Protein AF-A0A9D5C5T6-F1 (afdb_monomer)

Organism: NCBI:txid325984

Secondary structure (DSSP, 8-state):
-----SS---------------------------PPP-----------------S----THHHHHHHHHHHHHTTSPPPTT-S--SS---HHHHS----SPPPTT-TTGGGGTT-SBTTB--------HHHHHHHHHHHHHHSEEE-TTSS-EEE-HHHHHHTTT--STT--HHHHHHHHHHHHHHHHHHHTT--GGGG-TTSHHHHHHHSS-TTS-----------HHHHHHHHHHHHHHHHHHHTTSS-----EE-TTSSEEEEE-TTSEEEEEETTTTEEEEEEE--SS-EEEEEE-SS-TT-EEEEETTS-EEEE-

Structure (mmCIF, N/CA/C/O backbone):
data_AF-A0A9D5C5T6-F1
#
_entry.id   AF-A0A9D5C5T6-F1
#
loop_
_atom_site.group_PDB
_atom_site.id
_atom_site.type_symbol
_atom_site.label_atom_id
_atom_site.label_alt_id
_atom_site.label_comp_id
_atom_site.label_asym_id
_atom_site.label_entity_id
_atom_site.label_seq_id
_atom_site.pdbx_PDB_ins_code
_atom_site.Cartn_x
_atom_site.Cartn_y
_atom_site.Cartn_z
_atom_site.occupancy
_atom_site.B_iso_or_equiv
_atom_site.auth_seq_id
_atom_site.auth_comp_id
_atom_site.auth_asym_id
_atom_site.auth_atom_id
_atom_site.pdbx_PDB_model_num
ATOM 1 N N . MET A 1 1 ? -39.106 -23.259 -24.600 1.00 37.59 1 MET A N 1
ATOM 2 C CA . MET A 1 1 ? -40.281 -23.196 -25.492 1.00 37.59 1 MET A CA 1
ATOM 3 C C . MET A 1 1 ? -41.071 -21.960 -25.081 1.00 37.59 1 MET A C 1
ATOM 5 O O . MET A 1 1 ? -41.887 -22.033 -24.180 1.00 37.59 1 MET A O 1
ATOM 9 N N . ASP A 1 2 ? -40.509 -20.786 -25.352 1.00 40.03 2 ASP A N 1
ATOM 10 C CA . ASP A 1 2 ? -40.767 -19.949 -26.543 1.00 40.03 2 ASP A CA 1
ATOM 11 C C . ASP A 1 2 ? -42.114 -19.223 -26.478 1.00 40.03 2 ASP A C 1
ATOM 13 O O . ASP A 1 2 ? -43.130 -19.725 -26.943 1.00 40.03 2 ASP A O 1
ATOM 17 N N . LEU A 1 3 ? -42.092 -18.006 -25.926 1.00 43.78 3 LEU A N 1
ATOM 18 C CA . LEU A 1 3 ? -43.174 -17.020 -26.026 1.00 43.78 3 LEU A CA 1
ATOM 19 C C . LEU A 1 3 ? -42.583 -15.611 -26.215 1.00 43.78 3 LEU A C 1
ATOM 21 O O . LEU A 1 3 ? -42.818 -14.707 -25.422 1.00 43.78 3 LEU A O 1
ATOM 25 N N . LEU A 1 4 ? -41.778 -15.433 -27.268 1.00 48.25 4 LEU A N 1
ATOM 26 C CA . LEU A 1 4 ? -41.208 -14.132 -27.653 1.00 48.25 4 LEU A CA 1
ATOM 27 C C . LEU A 1 4 ? -41.397 -13.861 -29.155 1.00 48.25 4 LEU A C 1
ATOM 29 O O . LEU A 1 4 ? -40.468 -13.492 -29.864 1.00 48.25 4 LEU A O 1
ATOM 33 N N . ARG A 1 5 ? -42.614 -14.101 -29.666 1.00 45.19 5 ARG A N 1
ATOM 34 C CA . ARG A 1 5 ? -42.921 -13.997 -31.107 1.00 45.19 5 ARG A CA 1
ATOM 35 C C . ARG A 1 5 ? -44.188 -13.223 -31.486 1.00 45.19 5 ARG A C 1
ATOM 37 O O . ARG A 1 5 ? -44.592 -13.293 -32.636 1.00 45.19 5 ARG A O 1
ATOM 44 N N . SER A 1 6 ? -44.810 -12.470 -30.581 1.00 40.97 6 SER A N 1
ATOM 45 C CA . SER A 1 6 ? -46.118 -11.849 -30.868 1.00 40.97 6 SER A CA 1
ATOM 46 C C . SER A 1 6 ? -46.178 -10.322 -30.747 1.00 40.97 6 SER A C 1
ATOM 48 O O . SER A 1 6 ? -47.244 -9.805 -30.434 1.00 40.97 6 SER A O 1
ATOM 50 N N . TYR A 1 7 ? -45.084 -9.585 -30.976 1.00 43.38 7 TYR A N 1
ATOM 51 C CA . TYR A 1 7 ? -45.101 -8.117 -30.816 1.00 43.38 7 TYR A CA 1
ATOM 52 C C . TYR A 1 7 ? -44.417 -7.287 -31.905 1.00 43.38 7 TYR A C 1
ATOM 54 O O . TYR A 1 7 ? -43.925 -6.199 -31.627 1.00 43.38 7 TYR A O 1
ATOM 62 N N . ALA A 1 8 ? -44.443 -7.723 -33.160 1.00 38.84 8 ALA A N 1
ATOM 63 C CA . ALA A 1 8 ? -44.094 -6.809 -34.245 1.00 38.84 8 ALA A CA 1
ATOM 64 C C . ALA A 1 8 ? -44.830 -7.175 -35.530 1.00 38.84 8 ALA A C 1
ATOM 66 O O . ALA A 1 8 ? -44.237 -7.752 -36.430 1.00 38.84 8 ALA A O 1
ATOM 67 N N . ASP A 1 9 ? -46.126 -6.860 -35.585 1.00 36.69 9 ASP A N 1
ATOM 68 C CA . ASP A 1 9 ? -46.730 -6.471 -36.860 1.00 36.69 9 ASP A CA 1
ATOM 69 C C . ASP A 1 9 ? -47.990 -5.623 -36.635 1.00 36.69 9 ASP A C 1
ATOM 71 O O . ASP A 1 9 ? -49.005 -6.105 -36.117 1.00 36.69 9 ASP A O 1
ATOM 75 N N . LYS A 1 10 ? -47.905 -4.332 -36.974 1.00 36.62 10 LYS A N 1
ATOM 76 C CA . LYS A 1 10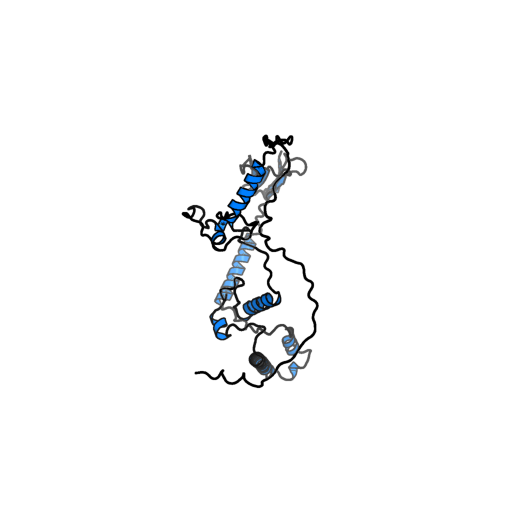 ? -49.073 -3.506 -37.290 1.00 36.62 10 LYS A CA 1
ATOM 77 C C . LYS A 1 10 ? -48.682 -2.284 -38.131 1.00 36.62 10 LYS A C 1
ATOM 79 O O . LYS A 1 10 ? -47.918 -1.445 -37.659 1.00 36.62 10 LYS A O 1
ATOM 84 N N . SER A 1 11 ? -49.322 -2.245 -39.307 1.00 33.03 11 SER A N 1
ATOM 85 C CA . SER A 1 11 ? -49.558 -1.172 -40.296 1.00 33.03 11 SER A CA 1
ATOM 86 C C . SER A 1 11 ? -48.341 -0.644 -41.068 1.00 33.03 11 SER A C 1
ATOM 88 O O . SER A 1 11 ? -47.496 0.009 -40.467 1.00 33.03 11 SER A O 1
ATOM 90 N N . GLU A 1 12 ? -48.123 -1.017 -42.339 1.00 35.31 12 GLU A N 1
ATOM 91 C CA . GLU A 1 12 ? -48.903 -0.756 -43.586 1.00 35.31 12 GLU A CA 1
ATOM 92 C C . GLU A 1 12 ? -48.658 0.643 -44.185 1.00 35.31 12 GLU A C 1
ATOM 94 O O . GLU A 1 12 ? -48.984 1.631 -43.536 1.00 35.31 12 GLU A O 1
ATOM 99 N N . GLU A 1 13 ? -48.146 0.632 -45.435 1.00 33.97 13 GLU A N 1
ATOM 100 C CA . GLU A 1 13 ? -48.485 1.509 -46.589 1.00 33.97 13 GLU A CA 1
ATOM 101 C C . GLU A 1 13 ? -48.145 3.019 -46.485 1.00 33.97 13 GLU A C 1
ATOM 103 O O . GLU A 1 13 ? -48.280 3.629 -45.437 1.00 33.97 13 GLU A O 1
ATOM 108 N N . ASP A 1 14 ? -47.726 3.778 -47.501 1.00 31.36 14 ASP A N 1
ATOM 109 C CA . ASP A 1 14 ? -47.422 3.638 -48.933 1.00 31.36 14 ASP A CA 1
ATOM 110 C C . ASP A 1 14 ? -46.791 4.996 -49.378 1.00 31.36 14 ASP A C 1
ATOM 112 O O . ASP A 1 14 ? -46.791 5.971 -48.622 1.00 31.36 14 ASP A O 1
ATOM 116 N N . ASP A 1 15 ? -46.237 5.015 -50.586 1.00 32.44 15 ASP A N 1
ATOM 117 C CA . ASP A 1 15 ? -45.383 5.971 -51.314 1.00 32.44 15 ASP A CA 1
ATOM 118 C C . ASP A 1 15 ? -45.623 7.512 -51.268 1.00 32.44 15 ASP A C 1
ATOM 120 O O . ASP A 1 15 ? -46.735 8.009 -51.100 1.00 32.44 15 ASP A O 1
ATOM 124 N N . GLY A 1 16 ? -44.562 8.281 -51.611 1.00 30.20 16 GLY A N 1
ATOM 125 C CA . GLY A 1 16 ? -44.704 9.473 -52.479 1.00 30.20 16 GLY A CA 1
ATOM 126 C C . GLY A 1 16 ? -43.949 10.781 -52.145 1.00 30.20 16 GLY A C 1
ATOM 127 O O . GLY A 1 16 ? -44.516 11.684 -51.543 1.00 30.20 16 GLY A O 1
ATOM 128 N N . ASP A 1 17 ? -42.725 10.907 -52.676 1.00 29.03 17 ASP A N 1
ATOM 129 C CA . ASP A 1 17 ? -42.038 12.106 -53.222 1.00 29.03 17 ASP A CA 1
ATOM 130 C C . ASP A 1 17 ? -41.690 13.391 -52.406 1.00 29.03 17 ASP A C 1
ATOM 132 O O . ASP A 1 17 ? -42.494 14.292 -52.190 1.00 29.03 17 ASP A O 1
ATOM 136 N N . ALA A 1 18 ? -40.365 13.533 -52.210 1.00 29.86 18 ALA A N 1
ATOM 137 C CA . ALA A 1 18 ? -39.473 14.608 -52.703 1.00 29.86 18 ALA A CA 1
ATOM 138 C C . ALA A 1 18 ? -39.303 15.988 -52.000 1.00 29.86 18 ALA A C 1
ATOM 140 O O . ALA A 1 18 ? -40.241 16.675 -51.614 1.00 29.86 18 ALA A O 1
ATOM 141 N N . ALA A 1 19 ? -38.025 16.425 -52.039 1.00 32.38 19 ALA A N 1
ATOM 142 C CA . ALA A 1 19 ? -37.383 17.704 -51.663 1.00 32.38 19 ALA A CA 1
ATOM 143 C C . ALA A 1 19 ? -37.049 17.910 -50.165 1.00 32.38 19 ALA A C 1
ATOM 145 O O . ALA A 1 19 ? -37.915 17.868 -49.308 1.00 32.38 19 ALA A O 1
ATOM 146 N N . GLY A 1 20 ? -35.819 18.209 -49.733 1.00 28.52 20 GLY A N 1
ATOM 147 C CA . GLY A 1 20 ? -34.528 18.408 -50.391 1.00 28.52 20 GLY A CA 1
ATOM 148 C C . GLY A 1 20 ? -33.464 18.660 -49.305 1.00 28.52 20 GLY A C 1
ATOM 149 O O . GLY A 1 20 ? -33.721 19.371 -48.336 1.00 28.52 20 GLY A O 1
ATOM 150 N N . SER A 1 21 ? -32.285 18.052 -49.439 1.00 30.48 21 SER A N 1
ATOM 151 C CA . SER A 1 21 ? -31.089 18.310 -48.618 1.00 30.48 21 SER A CA 1
ATOM 152 C C . SER A 1 21 ? -29.923 18.646 -49.557 1.00 30.48 21 SER A C 1
ATOM 154 O O . SER A 1 21 ? -29.852 18.042 -50.627 1.00 30.48 21 SER A O 1
ATOM 156 N N . PRO A 1 22 ? -29.035 19.603 -49.226 1.00 38.53 22 PRO A N 1
ATOM 157 C CA . PRO A 1 22 ? -28.000 20.045 -50.150 1.00 38.53 22 PRO A CA 1
ATOM 158 C C . PRO A 1 22 ? -26.739 19.179 -50.025 1.00 38.53 22 PRO A C 1
ATOM 160 O O . PRO A 1 22 ? -26.043 19.216 -49.012 1.00 38.53 22 PRO A O 1
ATOM 163 N N . GLU A 1 23 ? -26.437 18.432 -51.086 1.00 31.50 23 GLU A N 1
ATOM 164 C CA . GLU A 1 23 ? -25.134 17.812 -51.331 1.00 31.50 23 GLU A CA 1
ATOM 165 C C . GLU A 1 23 ? -24.188 18.830 -51.989 1.00 31.50 23 GLU A C 1
ATOM 167 O O . GLU A 1 23 ? -24.544 19.486 -52.969 1.00 31.50 23 GLU A O 1
ATOM 172 N N . GLN A 1 24 ? -22.967 18.958 -51.462 1.00 32.31 24 GLN A N 1
ATOM 173 C CA . GLN A 1 24 ? -21.845 19.586 -52.160 1.00 32.31 24 GLN A CA 1
ATOM 174 C C . GLN A 1 24 ? -20.895 18.495 -52.652 1.00 32.31 24 GLN A C 1
ATOM 176 O O . GLN A 1 24 ? -20.202 17.832 -51.883 1.00 32.31 24 GLN A O 1
ATOM 181 N N . SER A 1 25 ? -20.909 18.345 -53.969 1.00 29.69 25 SER A N 1
ATOM 182 C CA . SER A 1 25 ? -20.032 17.555 -54.819 1.00 29.69 25 SER A CA 1
ATOM 183 C C . SER A 1 25 ? -18.598 18.097 -54.844 1.00 29.69 25 SER A C 1
ATOM 185 O O . SER A 1 25 ? -18.397 19.283 -55.108 1.00 29.69 25 SER A O 1
ATOM 187 N N . LEU A 1 26 ? -17.607 17.216 -54.694 1.00 33.19 26 LEU A N 1
ATOM 188 C CA . LEU A 1 26 ? -16.255 17.407 -55.224 1.00 33.19 26 LEU A CA 1
ATOM 189 C C . LEU A 1 26 ? -15.840 16.127 -55.958 1.00 33.19 26 LEU A C 1
ATOM 191 O O . LEU A 1 26 ? -15.928 15.020 -55.428 1.00 33.19 26 LEU A O 1
ATOM 195 N N . GLU A 1 27 ? -15.485 16.323 -57.220 1.00 31.78 27 GLU A N 1
ATOM 196 C CA . GLU A 1 27 ? -15.391 15.334 -58.288 1.00 31.78 27 GLU A CA 1
ATOM 197 C C . GLU A 1 27 ? -14.154 14.424 -58.196 1.00 31.78 27 GLU A C 1
ATOM 199 O O . GLU A 1 27 ? -13.049 14.842 -57.848 1.00 31.78 27 GLU A O 1
ATOM 204 N N . LYS A 1 28 ? -14.357 13.167 -58.606 1.00 36.34 28 LYS A N 1
ATOM 205 C CA . LYS A 1 28 ? -13.340 12.271 -59.180 1.00 36.34 28 LYS A CA 1
ATOM 206 C C . LYS A 1 28 ? -12.962 12.757 -60.586 1.00 36.34 28 LYS A C 1
ATOM 208 O O . LYS A 1 28 ? -13.854 13.189 -61.309 1.00 36.34 28 LYS A O 1
ATOM 213 N N . PRO A 1 29 ? -11.748 12.455 -61.069 1.00 32.22 29 PRO A N 1
ATOM 214 C CA . PRO A 1 29 ? -11.550 12.155 -62.477 1.00 32.22 29 PRO A CA 1
ATOM 215 C C . PRO A 1 29 ? -11.313 10.653 -62.683 1.00 32.22 29 PRO A C 1
ATOM 217 O O . PRO A 1 29 ? -10.471 10.031 -62.031 1.00 32.22 29 PRO A O 1
ATOM 220 N N . GLU A 1 30 ? -12.101 10.087 -63.593 1.00 31.47 30 GLU A N 1
ATOM 221 C CA . GLU A 1 30 ? -11.912 8.770 -64.194 1.00 31.47 30 GLU A CA 1
ATOM 222 C C . GLU A 1 30 ? -10.870 8.800 -65.318 1.00 31.47 30 GLU A C 1
ATOM 224 O O . GLU A 1 30 ? -10.491 9.847 -65.844 1.00 31.47 30 GLU A O 1
ATOM 229 N N . ALA A 1 31 ? -10.418 7.594 -65.651 1.00 32.34 31 ALA A N 1
ATOM 230 C CA . ALA A 1 31 ? -9.526 7.252 -66.739 1.00 32.34 31 ALA A CA 1
ATOM 231 C C . ALA A 1 31 ? -10.037 7.737 -68.108 1.00 32.34 31 ALA A C 1
ATOM 233 O O . ALA A 1 31 ? -11.208 7.570 -68.439 1.00 32.34 31 ALA A O 1
ATOM 234 N N . GLY A 1 32 ? -9.124 8.280 -68.915 1.00 29.95 32 GLY A N 1
ATOM 235 C CA . GLY A 1 32 ? -9.327 8.553 -70.335 1.00 29.95 32 GLY A CA 1
ATOM 236 C C . GLY A 1 32 ? -8.362 7.721 -71.174 1.00 29.95 32 GLY A C 1
ATOM 237 O O . GLY A 1 32 ? -7.146 7.840 -71.019 1.00 29.95 32 GLY A O 1
ATOM 238 N N . GLU A 1 33 ? -8.929 6.877 -72.034 1.00 33.84 33 GLU A N 1
ATOM 239 C CA . GLU A 1 33 ? -8.268 6.210 -73.155 1.00 33.84 33 GLU A CA 1
ATOM 240 C C . GLU A 1 33 ? -7.909 7.207 -74.278 1.00 33.84 33 GLU A C 1
ATOM 242 O O . GLU A 1 33 ? -8.644 8.153 -74.551 1.00 33.84 33 GLU A O 1
ATOM 247 N N . GLU A 1 34 ? -6.757 6.933 -74.895 1.00 34.56 34 GLU A N 1
ATOM 248 C CA . GLU A 1 34 ? -6.249 7.245 -76.245 1.00 34.56 34 GLU A CA 1
ATOM 249 C C . GLU A 1 34 ? -6.609 8.560 -76.975 1.00 34.56 34 GLU A C 1
ATOM 251 O O . GLU A 1 34 ? -7.749 8.776 -77.394 1.00 34.56 34 GLU A O 1
ATOM 256 N N . PRO A 1 35 ? -5.586 9.344 -77.380 1.00 34.78 35 PRO A N 1
ATOM 257 C CA . PRO A 1 35 ? -5.636 10.151 -78.586 1.00 34.78 35 PRO A CA 1
ATOM 258 C C . PRO A 1 35 ? -4.920 9.448 -79.752 1.00 34.78 35 PRO A C 1
ATOM 260 O O . PRO A 1 35 ? -3.781 9.000 -79.646 1.00 34.78 35 PRO A O 1
ATOM 263 N N . LYS A 1 36 ? -5.632 9.404 -80.878 1.00 33.41 36 LYS A N 1
ATOM 264 C CA . LYS A 1 36 ? -5.191 8.936 -82.192 1.00 33.41 36 LYS A CA 1
ATOM 265 C C . LYS A 1 36 ? -4.014 9.749 -82.731 1.00 33.41 36 LYS A C 1
ATOM 267 O O . LYS A 1 36 ? -4.010 10.978 -82.631 1.00 33.41 36 LYS A O 1
ATOM 272 N N . ASP A 1 37 ? -3.111 9.032 -83.386 1.00 35.56 37 ASP A N 1
ATOM 273 C CA . ASP A 1 37 ? -2.046 9.540 -84.243 1.00 35.56 37 ASP A CA 1
ATOM 274 C C . ASP A 1 37 ? -2.591 10.487 -85.325 1.00 35.56 37 ASP A C 1
ATOM 276 O O . ASP A 1 37 ? -3.547 10.167 -86.034 1.00 35.56 37 ASP A O 1
ATOM 280 N N . ASN A 1 38 ? -1.954 11.649 -85.470 1.00 33.12 38 ASN A N 1
ATOM 281 C CA . ASN A 1 38 ? -1.907 12.394 -86.723 1.00 33.12 38 ASN A CA 1
ATOM 282 C C . ASN A 1 38 ? -0.444 12.782 -86.946 1.00 33.12 38 ASN A C 1
ATOM 284 O O . ASN A 1 38 ? 0.127 13.538 -86.159 1.00 33.12 38 ASN A O 1
ATOM 288 N N . ASP A 1 39 ? 0.139 12.207 -87.990 1.00 40.28 39 ASP A N 1
ATOM 289 C CA . ASP A 1 39 ? 1.505 12.442 -88.439 1.00 40.28 39 ASP A CA 1
ATOM 290 C C . ASP A 1 39 ? 1.696 13.827 -89.095 1.00 40.28 39 ASP A C 1
ATOM 292 O O . ASP A 1 39 ? 0.744 14.455 -89.563 1.00 40.28 39 ASP A O 1
ATOM 296 N N . ASP A 1 40 ? 2.982 14.198 -89.168 1.00 41.69 40 ASP A N 1
ATOM 297 C CA . ASP A 1 40 ? 3.652 15.224 -89.988 1.00 41.69 40 ASP A CA 1
ATOM 298 C C . ASP A 1 40 ? 3.846 16.641 -89.396 1.00 41.69 40 ASP A C 1
ATOM 300 O O . ASP A 1 40 ? 2.977 17.503 -89.480 1.00 41.69 40 ASP A O 1
ATOM 304 N N . ASP A 1 41 ? 5.052 16.923 -88.868 1.00 39.12 41 ASP A N 1
ATOM 305 C CA . ASP A 1 41 ? 6.060 17.762 -89.564 1.00 39.12 41 ASP A CA 1
ATOM 306 C C . ASP A 1 41 ? 7.338 18.019 -88.708 1.00 39.12 41 ASP A C 1
ATOM 308 O O . ASP A 1 41 ? 7.322 18.657 -87.656 1.00 39.12 41 ASP A O 1
ATOM 312 N N . SER A 1 42 ? 8.465 17.493 -89.203 1.00 50.69 42 SER A N 1
ATOM 313 C CA . SER A 1 42 ? 9.875 17.901 -89.035 1.00 50.69 42 SER A CA 1
ATOM 314 C C . SER A 1 42 ? 10.413 18.413 -87.682 1.00 50.69 42 SER A C 1
ATOM 316 O O . SER A 1 42 ? 10.501 19.615 -87.432 1.00 50.69 42 SER A O 1
ATOM 318 N N . SER A 1 43 ? 11.030 17.523 -86.891 1.00 48.28 43 SER A N 1
ATOM 319 C CA . SER A 1 43 ? 12.183 17.863 -86.028 1.00 48.28 43 SER A CA 1
ATOM 320 C C . SER A 1 43 ? 13.087 16.638 -85.793 1.00 48.28 43 SER A C 1
ATOM 322 O O . SER A 1 43 ? 12.572 15.535 -85.613 1.00 48.28 43 SER A O 1
ATOM 324 N N . PRO A 1 44 ? 14.429 16.774 -85.824 1.00 63.12 44 PRO A N 1
ATOM 325 C CA . PRO A 1 44 ? 15.343 15.632 -85.741 1.00 63.12 44 PRO A CA 1
ATOM 326 C C . PRO A 1 44 ? 15.358 14.988 -84.338 1.00 63.12 44 PRO A C 1
ATOM 328 O O . PRO A 1 44 ? 15.123 15.675 -83.342 1.00 63.12 44 PRO A O 1
ATOM 331 N N . PRO A 1 45 ? 15.668 13.680 -84.227 1.00 53.59 45 PRO A N 1
ATOM 332 C CA . PRO A 1 45 ? 15.573 12.940 -82.970 1.00 53.59 45 PRO A CA 1
ATOM 333 C C . PRO A 1 45 ? 16.586 13.447 -81.933 1.00 53.59 45 PRO A C 1
ATOM 335 O O . PRO A 1 45 ? 17.801 13.375 -82.131 1.00 53.59 45 PRO A O 1
ATOM 338 N N . HIS A 1 46 ? 16.087 13.929 -80.793 1.00 51.50 46 HIS A N 1
ATOM 339 C CA . HIS A 1 46 ? 16.913 14.288 -79.643 1.00 51.50 46 HIS A CA 1
ATOM 340 C C . HIS A 1 46 ? 17.476 13.018 -78.986 1.00 51.50 46 HIS A C 1
ATOM 342 O O . HIS A 1 46 ? 16.759 12.257 -78.340 1.00 51.50 46 HIS A O 1
ATOM 348 N N . ILE A 1 47 ? 18.785 12.802 -79.118 1.00 60.19 47 ILE A N 1
ATOM 349 C CA . ILE A 1 47 ? 19.523 11.805 -78.336 1.00 60.19 47 ILE A CA 1
ATOM 350 C C . ILE A 1 47 ? 19.516 12.282 -76.876 1.00 60.19 47 ILE A C 1
ATOM 352 O O . ILE A 1 47 ? 20.188 13.257 -76.531 1.00 60.19 47 ILE A O 1
ATOM 356 N N . SER A 1 48 ? 18.739 11.627 -76.011 1.00 60.50 48 SER A N 1
ATOM 357 C CA . SER A 1 48 ? 18.688 11.931 -74.579 1.00 60.50 48 SER A CA 1
ATOM 358 C C . SER A 1 48 ? 20.006 11.531 -73.908 1.00 60.50 48 SER A C 1
ATOM 360 O O . SER A 1 48 ? 20.195 10.385 -73.497 1.00 60.50 48 SER A O 1
ATOM 362 N N . LEU A 1 49 ? 20.946 12.471 -73.813 1.00 64.69 49 LEU A N 1
ATOM 363 C CA . LEU A 1 49 ? 22.127 12.311 -72.968 1.00 64.69 49 LEU A CA 1
ATOM 364 C C . LEU A 1 49 ? 21.690 12.221 -71.495 1.00 64.69 49 LEU A C 1
ATOM 366 O O . LEU A 1 49 ? 20.751 12.917 -71.102 1.00 64.69 49 LEU A O 1
ATOM 370 N N . PRO A 1 50 ? 22.361 11.404 -70.662 1.00 63.16 50 PRO A N 1
ATOM 371 C CA . PRO A 1 50 ? 22.032 11.300 -69.246 1.00 63.16 50 PRO A CA 1
ATOM 372 C C . PRO A 1 50 ? 22.108 12.686 -68.599 1.00 63.16 50 PRO A C 1
ATOM 374 O O . PRO A 1 50 ? 23.152 13.344 -68.648 1.00 63.16 50 PRO A O 1
ATOM 377 N N . PHE A 1 51 ? 20.993 13.131 -68.017 1.00 64.69 51 PHE A N 1
ATOM 378 C CA . PHE A 1 51 ? 20.887 14.417 -67.336 1.00 64.69 51 PHE A CA 1
ATOM 379 C C . PHE A 1 51 ? 21.894 14.455 -66.181 1.00 64.69 51 PHE A C 1
ATOM 381 O O . PHE A 1 51 ? 21.741 13.780 -65.162 1.00 64.69 51 PHE A O 1
ATOM 388 N N . LYS A 1 52 ? 22.974 15.218 -66.358 1.00 64.31 52 LYS A N 1
ATOM 389 C CA . LYS A 1 52 ? 23.959 15.465 -65.305 1.00 64.31 52 LYS A CA 1
ATOM 390 C C . LYS A 1 52 ? 23.389 16.543 -64.393 1.00 64.31 52 LYS A C 1
ATOM 392 O O . LYS A 1 52 ? 23.513 17.728 -64.684 1.00 64.31 52 LYS A O 1
ATOM 397 N N . SER A 1 53 ? 22.745 16.118 -63.310 1.00 76.50 53 SER A N 1
ATOM 398 C CA . SER A 1 53 ? 22.364 17.023 -62.227 1.00 76.50 53 SER A CA 1
ATOM 399 C C . SER A 1 53 ? 23.622 17.656 -61.625 1.00 76.50 53 SER A C 1
ATOM 401 O O . SER A 1 53 ? 24.580 16.955 -61.300 1.00 76.50 53 SER A O 1
ATOM 403 N N . SER A 1 54 ? 23.622 18.983 -61.504 1.00 73.75 54 SER A N 1
ATOM 404 C CA . SER A 1 54 ? 24.656 19.777 -60.828 1.00 73.75 54 SER A CA 1
ATOM 405 C C . SER A 1 54 ? 24.500 19.782 -59.304 1.00 73.75 54 SER A C 1
ATOM 407 O O . SER A 1 54 ? 25.351 20.334 -58.607 1.00 73.75 54 SER A O 1
ATOM 409 N N . ALA A 1 55 ? 23.430 19.176 -58.777 1.00 76.81 55 ALA A N 1
ATOM 410 C CA . ALA A 1 55 ? 23.244 19.028 -57.344 1.00 76.81 55 ALA A CA 1
ATOM 411 C C . ALA A 1 55 ? 24.274 18.032 -56.775 1.00 76.81 55 ALA A C 1
ATOM 413 O O . ALA A 1 55 ? 24.525 16.990 -57.394 1.00 76.81 55 ALA A O 1
ATOM 414 N N . PRO A 1 56 ? 24.874 18.318 -55.604 1.00 77.69 56 PRO A N 1
ATOM 415 C CA . PRO A 1 56 ? 25.723 17.347 -54.926 1.00 77.69 56 PRO A CA 1
ATOM 416 C C . PRO A 1 56 ? 24.923 16.064 -54.672 1.00 77.69 56 PRO A C 1
ATOM 418 O O . PRO A 1 56 ? 23.739 16.123 -54.345 1.00 77.69 56 PRO A O 1
ATOM 421 N N . ARG A 1 57 ? 25.563 14.899 -54.833 1.00 74.00 57 ARG A N 1
ATOM 422 C CA . ARG A 1 57 ? 24.968 13.623 -54.416 1.00 74.00 57 ARG A CA 1
ATOM 423 C C . ARG A 1 57 ? 24.779 13.688 -52.903 1.00 74.00 57 ARG A C 1
ATOM 425 O O . ARG A 1 57 ? 25.762 13.711 -52.171 1.00 74.00 57 ARG A O 1
ATOM 432 N N . ILE A 1 58 ? 23.532 13.809 -52.465 1.00 75.50 58 ILE A N 1
ATOM 433 C CA . ILE A 1 58 ? 23.178 13.771 -51.050 1.00 75.50 58 ILE A CA 1
ATOM 434 C C . ILE A 1 58 ? 23.167 12.295 -50.655 1.00 75.50 58 ILE A C 1
ATOM 436 O O . ILE A 1 58 ? 22.536 11.472 -51.317 1.00 75.50 58 ILE A O 1
ATOM 440 N N . ASP A 1 59 ? 23.932 11.944 -49.625 1.00 77.62 59 ASP A N 1
ATOM 441 C CA . ASP A 1 59 ? 23.967 10.582 -49.108 1.00 77.62 59 ASP A CA 1
ATOM 442 C C . ASP A 1 59 ? 22.686 10.301 -48.307 1.00 77.62 59 ASP A C 1
ATOM 444 O O . ASP A 1 59 ? 22.606 10.547 -47.104 1.00 77.62 59 ASP A O 1
ATOM 448 N N . ASP A 1 60 ? 21.683 9.720 -48.967 1.00 76.94 60 ASP A N 1
ATOM 449 C CA . ASP A 1 60 ? 20.400 9.328 -48.353 1.00 76.94 60 ASP A CA 1
ATOM 450 C C . ASP A 1 60 ? 20.511 8.060 -47.478 1.00 76.94 60 ASP A C 1
ATOM 452 O O . ASP A 1 60 ? 19.519 7.521 -46.973 1.00 76.94 60 ASP A O 1
ATOM 456 N N . THR A 1 61 ? 21.729 7.550 -47.279 1.00 76.94 61 THR A N 1
ATOM 457 C CA . THR A 1 61 ? 22.009 6.336 -46.498 1.00 76.94 61 THR A CA 1
ATOM 458 C C . THR A 1 61 ? 21.535 6.476 -45.051 1.00 76.94 61 THR A C 1
ATOM 460 O O . THR A 1 61 ? 20.949 5.550 -44.500 1.00 76.94 61 THR A O 1
ATOM 463 N N . ALA A 1 62 ? 21.687 7.654 -44.443 1.00 74.62 62 ALA A N 1
ATOM 464 C CA . ALA A 1 62 ? 21.206 7.908 -43.086 1.00 74.62 62 ALA A CA 1
ATOM 465 C C . ALA A 1 62 ? 19.668 7.911 -42.995 1.00 74.62 62 ALA A C 1
ATOM 467 O O . ALA A 1 62 ? 19.099 7.357 -42.052 1.00 74.62 62 ALA A O 1
ATOM 468 N N . LEU A 1 63 ? 18.984 8.487 -43.990 1.00 75.81 63 LEU A N 1
ATOM 469 C CA . LEU A 1 63 ? 17.521 8.546 -44.035 1.00 75.81 63 LEU A CA 1
ATOM 470 C C . LEU A 1 63 ? 16.917 7.153 -44.263 1.00 75.81 63 LEU A C 1
ATOM 472 O O . LEU A 1 63 ? 15.973 6.758 -43.580 1.00 75.81 63 LEU A O 1
ATOM 476 N N . THR A 1 64 ? 17.505 6.382 -45.178 1.00 72.50 64 THR A N 1
ATOM 477 C CA . THR A 1 64 ? 17.085 5.005 -45.481 1.00 72.50 64 THR A CA 1
ATOM 478 C C . THR A 1 64 ? 17.354 4.043 -44.323 1.00 72.50 64 THR A C 1
ATOM 480 O O . THR A 1 64 ? 16.495 3.216 -44.019 1.00 72.50 64 THR A O 1
ATOM 483 N N . LEU A 1 65 ? 18.478 4.177 -43.610 1.00 73.38 65 LEU A N 1
ATOM 484 C CA . LEU A 1 65 ? 18.756 3.398 -42.396 1.00 73.38 65 LEU A CA 1
ATOM 485 C C . LEU A 1 65 ? 17.800 3.746 -41.247 1.00 73.38 65 LEU A C 1
ATOM 487 O O . LEU A 1 65 ? 17.365 2.846 -40.529 1.00 73.38 65 LEU A O 1
ATOM 491 N N . SER A 1 66 ? 17.431 5.021 -41.100 1.00 69.94 66 SER A N 1
ATOM 492 C CA . SER A 1 66 ? 16.436 5.460 -40.113 1.00 69.94 66 SER A CA 1
ATOM 493 C C . SER A 1 66 ? 15.044 4.889 -40.420 1.00 69.94 66 SER A C 1
ATOM 495 O O . SER A 1 66 ? 14.408 4.285 -39.553 1.00 69.94 66 SER A O 1
ATOM 497 N N . ALA A 1 67 ? 14.606 4.966 -41.681 1.00 69.25 67 ALA A N 1
ATOM 498 C CA . ALA A 1 67 ? 13.336 4.390 -42.127 1.00 69.25 67 ALA A CA 1
ATOM 499 C C . ALA A 1 67 ? 13.305 2.852 -41.994 1.00 69.25 67 ALA A C 1
ATOM 501 O O . ALA A 1 67 ? 12.311 2.281 -41.544 1.00 69.25 67 ALA A O 1
ATOM 502 N N . ALA A 1 68 ? 14.408 2.170 -42.315 1.00 63.91 68 ALA A N 1
ATOM 503 C CA . ALA A 1 68 ? 14.536 0.724 -42.131 1.00 63.91 68 ALA A CA 1
ATOM 504 C C . ALA A 1 68 ? 14.567 0.314 -40.645 1.00 63.91 68 ALA A C 1
ATOM 506 O O . ALA A 1 68 ? 14.046 -0.743 -40.282 1.00 63.91 68 ALA A O 1
ATOM 507 N N . GLY A 1 69 ? 15.142 1.149 -39.773 1.00 62.81 69 GLY A N 1
ATOM 508 C CA . GLY A 1 69 ? 15.087 0.980 -38.319 1.00 62.81 69 GLY A CA 1
ATOM 509 C C . GLY A 1 69 ? 13.658 1.068 -37.778 1.00 62.81 69 GLY A C 1
ATOM 510 O O . GLY A 1 69 ? 13.254 0.221 -36.981 1.00 62.81 69 GLY A O 1
ATOM 511 N N . ALA A 1 70 ? 12.865 2.019 -38.280 1.00 62.91 70 ALA A N 1
ATOM 512 C CA . ALA A 1 70 ? 11.450 2.150 -37.929 1.00 62.91 70 ALA A CA 1
ATOM 513 C C . ALA A 1 70 ? 10.620 0.931 -38.378 1.00 62.91 70 ALA A C 1
ATOM 515 O O . ALA A 1 70 ? 9.818 0.412 -37.605 1.00 62.91 70 ALA A O 1
ATOM 516 N N . ALA A 1 71 ? 10.861 0.404 -39.584 1.00 61.94 71 ALA A N 1
ATOM 517 C CA . ALA A 1 71 ? 10.182 -0.801 -40.071 1.00 61.94 71 ALA A CA 1
ATOM 518 C C . ALA A 1 71 ? 10.548 -2.071 -39.271 1.00 61.94 71 ALA A C 1
ATOM 520 O O . ALA A 1 71 ? 9.702 -2.941 -39.056 1.00 61.94 71 ALA A O 1
ATOM 521 N N . ARG A 1 72 ? 11.793 -2.174 -38.779 1.00 62.69 72 ARG A N 1
ATOM 522 C CA . ARG A 1 72 ? 12.212 -3.255 -37.865 1.00 62.69 72 ARG A CA 1
ATOM 523 C C . ARG A 1 72 ? 11.558 -3.152 -36.488 1.00 62.69 72 ARG A C 1
ATOM 525 O O . ARG A 1 72 ? 11.218 -4.185 -35.919 1.00 62.69 72 ARG A O 1
ATOM 532 N N . ALA A 1 73 ? 11.345 -1.941 -35.972 1.00 61.03 73 ALA A N 1
ATOM 533 C CA . ALA A 1 73 ? 10.662 -1.739 -34.692 1.00 61.03 73 ALA A CA 1
ATOM 534 C C . ALA A 1 73 ? 9.205 -2.240 -34.720 1.00 61.03 73 ALA A C 1
ATOM 536 O O . ALA A 1 73 ? 8.726 -2.772 -33.726 1.00 61.03 73 ALA A O 1
ATOM 537 N N . LEU A 1 74 ? 8.532 -2.158 -35.874 1.00 65.44 74 LEU A N 1
ATOM 538 C CA . LEU A 1 74 ? 7.141 -2.600 -36.040 1.00 65.44 74 LEU A CA 1
ATOM 539 C C . LEU A 1 74 ? 6.948 -4.128 -36.040 1.00 65.44 74 LEU A C 1
ATOM 541 O O . LEU A 1 74 ? 5.821 -4.584 -35.886 1.00 65.44 74 LEU A O 1
ATOM 545 N N . SER A 1 75 ? 8.006 -4.922 -36.237 1.00 68.44 75 SER A N 1
ATOM 546 C CA . SER A 1 75 ? 7.897 -6.384 -36.421 1.00 68.44 75 SER A CA 1
ATOM 547 C C . SER A 1 75 ? 8.801 -7.222 -35.510 1.00 68.44 75 SER A C 1
ATOM 549 O O . SER A 1 75 ? 8.645 -8.441 -35.455 1.00 68.44 75 SER A O 1
ATOM 551 N N . GLY A 1 76 ? 9.746 -6.603 -34.797 1.00 74.19 76 GLY A N 1
ATOM 552 C CA . GLY A 1 76 ? 10.660 -7.300 -33.889 1.00 74.19 76 GLY A CA 1
ATOM 553 C C . GLY A 1 76 ? 10.091 -7.519 -32.479 1.00 74.19 76 GLY A C 1
ATOM 554 O O . GLY A 1 76 ? 9.204 -6.782 -32.055 1.00 74.19 76 GLY A O 1
ATOM 555 N N . PRO A 1 77 ? 10.603 -8.500 -31.714 1.00 80.00 77 PRO A N 1
ATOM 556 C CA . PRO A 1 77 ? 10.238 -8.675 -30.309 1.00 80.00 77 PRO A CA 1
ATOM 557 C C . PRO A 1 77 ? 10.593 -7.428 -29.491 1.00 80.00 77 PRO A C 1
ATOM 559 O O . PRO A 1 77 ? 11.628 -6.797 -29.718 1.00 80.00 77 PRO A O 1
ATOM 562 N N . LEU A 1 78 ? 9.724 -7.079 -28.543 1.00 86.00 78 LEU A N 1
ATOM 563 C CA . LEU A 1 78 ? 9.965 -5.972 -27.625 1.00 86.00 78 LEU A CA 1
ATOM 564 C C . LEU A 1 78 ? 10.996 -6.364 -26.566 1.00 86.00 78 LEU A C 1
ATOM 566 O O . LEU A 1 78 ? 11.103 -7.521 -26.160 1.00 86.00 78 LEU A O 1
ATOM 570 N N . ASP A 1 79 ? 11.749 -5.373 -26.106 1.00 84.88 79 ASP A N 1
ATOM 571 C CA . ASP A 1 79 ? 12.659 -5.534 -24.980 1.00 84.88 79 ASP A CA 1
ATOM 572 C C . ASP A 1 79 ? 11.853 -5.528 -23.665 1.00 84.88 79 ASP A C 1
ATOM 574 O O . ASP A 1 79 ? 11.196 -4.526 -23.370 1.00 84.88 79 ASP A O 1
ATOM 578 N N . PRO A 1 80 ? 11.903 -6.599 -22.847 1.00 83.81 80 PRO A N 1
ATOM 579 C CA . PRO A 1 80 ? 11.115 -6.704 -21.616 1.00 83.81 80 PRO A CA 1
ATOM 580 C C . PRO A 1 80 ? 11.538 -5.705 -20.530 1.00 83.81 80 PRO A C 1
ATOM 582 O O . PRO A 1 80 ? 10.832 -5.538 -19.536 1.00 83.81 80 PRO A O 1
ATOM 585 N N . THR A 1 81 ? 12.697 -5.057 -20.673 1.00 83.19 81 THR A N 1
ATOM 586 C CA . THR A 1 81 ? 13.176 -4.055 -19.708 1.00 83.19 81 THR A CA 1
ATOM 587 C C . THR A 1 81 ? 12.631 -2.653 -19.982 1.00 83.19 81 THR A C 1
ATOM 589 O O . THR A 1 81 ? 12.640 -1.796 -19.092 1.00 83.19 81 THR A O 1
ATOM 592 N N . GLN A 1 82 ? 12.134 -2.408 -21.197 1.00 85.94 82 GLN A N 1
ATOM 593 C CA . GLN A 1 82 ? 11.638 -1.102 -21.616 1.00 85.94 82 GLN A CA 1
ATOM 594 C C . GLN A 1 82 ? 10.194 -0.894 -21.150 1.00 85.94 82 GLN A C 1
ATOM 596 O O . GLN A 1 82 ? 9.327 -1.737 -21.351 1.00 85.94 82 GLN A O 1
ATOM 601 N N . ARG A 1 83 ? 9.926 0.261 -20.526 1.00 84.75 83 ARG A N 1
ATOM 602 C CA . ARG A 1 83 ? 8.605 0.612 -19.962 1.00 84.75 83 ARG A CA 1
ATOM 603 C C . ARG A 1 83 ? 7.739 1.481 -20.877 1.00 84.75 83 ARG A C 1
ATOM 605 O O . ARG A 1 83 ? 6.581 1.720 -20.562 1.00 84.75 83 ARG A O 1
ATOM 612 N N . ALA A 1 84 ? 8.299 1.990 -21.970 1.00 88.44 84 ALA A N 1
ATOM 613 C CA . ALA A 1 84 ? 7.599 2.851 -22.913 1.00 88.44 84 ALA A CA 1
ATOM 614 C C . ALA A 1 84 ? 7.881 2.37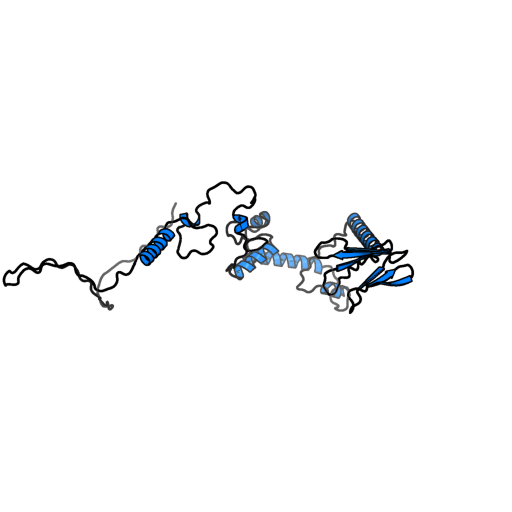6 -24.337 1.00 88.44 84 ALA A C 1
ATOM 616 O O . ALA A 1 84 ? 9.038 2.183 -24.709 1.00 88.44 84 ALA A O 1
ATOM 617 N N . VAL A 1 85 ? 6.820 2.209 -25.122 1.00 87.94 85 VAL A N 1
ATOM 618 C CA . VAL A 1 85 ? 6.882 1.831 -26.53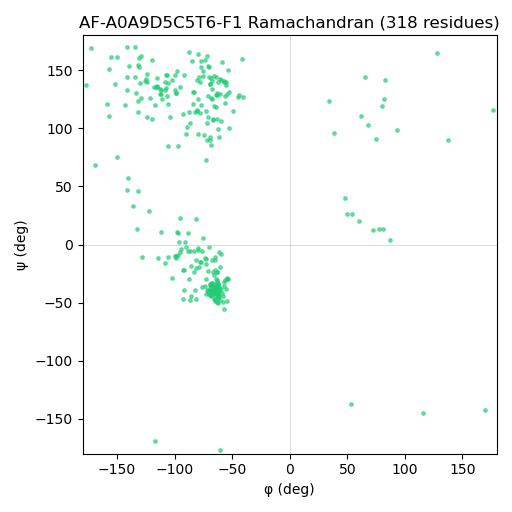6 1.00 87.94 85 VAL A CA 1
ATOM 619 C C . VAL A 1 85 ? 6.330 2.999 -27.351 1.00 87.94 85 VAL A C 1
ATOM 621 O O . VAL A 1 85 ? 5.327 3.601 -26.978 1.00 87.94 85 VAL A O 1
ATOM 624 N N . SER A 1 86 ? 7.008 3.364 -28.439 1.00 89.00 86 SER A N 1
ATOM 625 C CA . SER A 1 86 ? 6.661 4.523 -29.281 1.00 89.00 86 SER A CA 1
ATOM 626 C C . SER A 1 86 ? 5.572 4.245 -30.321 1.00 89.00 86 SER A C 1
ATOM 628 O O . SER A 1 86 ? 5.143 5.153 -31.030 1.00 89.00 86 SER A O 1
ATOM 630 N N . PHE A 1 87 ? 5.143 2.993 -30.437 1.00 87.44 87 PHE A N 1
ATOM 631 C CA . PHE A 1 87 ? 4.110 2.528 -31.353 1.00 87.44 87 PHE A CA 1
ATOM 632 C C . PHE A 1 87 ? 3.152 1.598 -30.605 1.00 87.44 87 PHE A C 1
ATOM 634 O O . PHE A 1 87 ? 3.437 1.192 -29.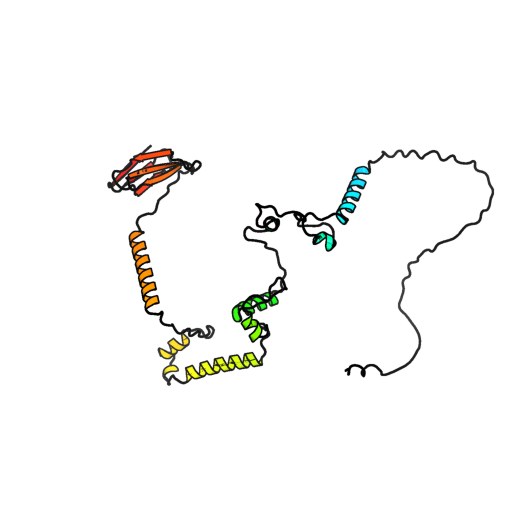482 1.00 87.44 87 PHE A O 1
ATOM 641 N N . ASN A 1 88 ? 2.031 1.248 -31.232 1.00 90.94 88 ASN A N 1
ATOM 642 C CA . ASN A 1 88 ? 1.055 0.323 -30.661 1.00 90.94 88 ASN A CA 1
ATOM 643 C C . ASN A 1 88 ? 1.449 -1.122 -31.018 1.00 90.94 88 ASN A C 1
ATOM 645 O O . ASN A 1 88 ? 1.278 -1.505 -32.179 1.00 90.94 88 ASN A O 1
ATOM 649 N N . PRO A 1 89 ? 1.995 -1.921 -30.081 1.00 90.19 89 PRO A N 1
ATOM 650 C CA . PRO A 1 89 ? 2.385 -3.295 -30.368 1.00 90.19 89 PRO A CA 1
ATOM 651 C C . PRO A 1 89 ? 1.172 -4.217 -30.499 1.00 90.19 89 PRO A C 1
ATOM 653 O O . PRO A 1 89 ? 0.086 -3.936 -29.987 1.00 90.19 89 PRO A O 1
ATOM 656 N N . THR A 1 90 ? 1.371 -5.353 -31.166 1.00 90.62 90 THR A N 1
ATOM 657 C CA . THR A 1 90 ? 0.358 -6.419 -31.211 1.00 90.62 90 THR A CA 1
ATOM 658 C C . THR A 1 90 ? 0.337 -7.207 -29.898 1.00 90.62 90 THR A C 1
ATOM 660 O O . THR A 1 90 ? 1.322 -7.222 -29.158 1.00 90.62 90 THR A O 1
ATOM 663 N N . TYR A 1 91 ? -0.783 -7.879 -29.602 1.00 91.38 91 TYR A N 1
ATOM 664 C CA . TYR A 1 91 ? -0.923 -8.694 -28.388 1.00 91.38 91 TYR A CA 1
ATOM 665 C C . TYR A 1 91 ? 0.201 -9.734 -28.267 1.00 91.38 91 TYR A C 1
ATOM 667 O O . TYR A 1 91 ? 0.878 -9.779 -27.243 1.00 91.38 91 TYR A O 1
ATOM 675 N N . ASP A 1 92 ? 0.459 -10.483 -29.342 1.00 90.94 92 ASP A N 1
ATOM 676 C CA . ASP A 1 92 ? 1.489 -11.526 -29.382 1.00 90.94 92 ASP A CA 1
ATOM 677 C C . ASP A 1 92 ? 2.897 -10.966 -29.150 1.00 90.94 92 ASP A C 1
ATOM 679 O O . ASP A 1 92 ? 3.732 -11.616 -28.530 1.00 90.94 92 ASP A O 1
ATOM 683 N N . GLN A 1 93 ? 3.163 -9.744 -29.618 1.00 89.19 93 GLN A N 1
ATOM 684 C CA . GLN A 1 93 ? 4.457 -9.083 -29.461 1.00 89.19 93 GLN A CA 1
ATOM 685 C C . GLN A 1 93 ? 4.693 -8.589 -28.025 1.00 89.19 93 GLN A C 1
ATOM 687 O O . GLN A 1 93 ? 5.829 -8.624 -27.552 1.00 89.19 93 GLN A O 1
ATOM 692 N N . LEU A 1 94 ? 3.643 -8.121 -27.339 1.00 87.81 94 LEU A N 1
ATOM 693 C CA . LEU A 1 94 ? 3.725 -7.600 -25.970 1.00 87.81 94 LEU A CA 1
ATOM 694 C C . LEU A 1 94 ? 3.705 -8.714 -24.914 1.00 87.81 94 LEU A C 1
ATOM 696 O O . LEU A 1 94 ? 4.419 -8.630 -23.919 1.00 87.81 94 LEU A O 1
ATOM 700 N N . TRP A 1 95 ? 2.896 -9.752 -25.133 1.00 88.12 95 TRP A N 1
ATOM 701 C CA . TRP A 1 95 ? 2.689 -10.858 -24.190 1.00 88.12 95 TRP A CA 1
ATOM 702 C C . TRP A 1 95 ? 3.545 -12.093 -24.493 1.00 88.12 95 TRP A C 1
ATOM 704 O O . TRP A 1 95 ? 3.352 -13.145 -23.879 1.00 88.12 95 TRP A O 1
ATOM 714 N N . ALA A 1 96 ? 4.502 -11.983 -25.419 1.00 88.56 96 ALA A N 1
ATOM 715 C CA . ALA A 1 96 ? 5.443 -13.056 -25.710 1.00 88.56 96 ALA A CA 1
ATOM 716 C C . ALA A 1 96 ? 6.199 -13.485 -24.433 1.00 88.56 96 ALA A C 1
ATOM 718 O O . ALA A 1 96 ? 6.796 -12.643 -23.754 1.00 88.56 96 ALA A O 1
ATOM 719 N N . PRO A 1 97 ? 6.221 -14.787 -24.090 1.00 87.94 97 PRO A N 1
ATOM 720 C CA . PRO A 1 97 ? 6.940 -15.260 -22.918 1.00 87.94 97 PRO A CA 1
ATOM 721 C C . PRO A 1 97 ? 8.453 -15.120 -23.116 1.00 87.94 97 PRO A C 1
ATOM 723 O O . PRO A 1 97 ? 8.996 -15.369 -24.194 1.00 87.94 97 PRO A O 1
ATOM 726 N N . ILE A 1 98 ? 9.163 -14.775 -22.044 1.00 84.75 98 ILE A N 1
ATOM 727 C CA . ILE A 1 98 ? 10.625 -14.702 -22.063 1.00 84.75 98 ILE A CA 1
ATOM 728 C C . ILE A 1 98 ? 11.176 -16.130 -22.110 1.00 84.75 98 ILE A C 1
ATOM 730 O O . ILE A 1 98 ? 11.007 -16.910 -21.173 1.00 84.75 98 ILE A O 1
ATOM 734 N N . HIS A 1 99 ? 11.835 -16.478 -23.212 1.00 86.38 99 HIS A N 1
ATOM 735 C CA . HIS A 1 99 ? 12.435 -17.794 -23.397 1.00 86.38 99 HIS A CA 1
ATOM 736 C C . HIS A 1 99 ? 13.798 -17.911 -22.700 1.00 86.38 99 HIS A C 1
ATOM 738 O O . HIS A 1 99 ? 14.621 -17.000 -22.756 1.00 86.38 99 HIS A O 1
ATOM 744 N N . GLY A 1 100 ? 14.062 -19.079 -22.107 1.00 87.00 100 GLY A N 1
ATOM 745 C CA . GLY A 1 100 ? 15.345 -19.432 -21.496 1.00 87.00 100 GLY A CA 1
ATOM 746 C C . GLY A 1 100 ? 15.205 -19.943 -20.057 1.00 87.00 100 GLY A C 1
ATOM 747 O O . GLY A 1 100 ? 14.147 -19.798 -19.445 1.00 87.00 100 GLY A O 1
ATOM 748 N N . PRO A 1 101 ? 16.249 -20.582 -19.502 1.00 86.56 101 PRO A N 1
ATOM 749 C CA . PRO A 1 101 ? 16.246 -20.990 -18.103 1.00 86.56 101 PRO A CA 1
ATOM 750 C C . PRO A 1 101 ? 16.280 -19.763 -17.183 1.00 86.56 101 PRO A C 1
ATOM 752 O O . PRO A 1 101 ? 16.999 -18.796 -17.440 1.00 86.56 101 PRO A O 1
ATOM 755 N N . ALA A 1 102 ? 15.533 -19.819 -16.080 1.00 82.62 102 ALA A N 1
ATOM 756 C CA . ALA A 1 102 ? 15.600 -18.793 -15.048 1.00 82.62 102 ALA A CA 1
ATOM 757 C C . ALA A 1 102 ? 17.009 -18.741 -14.436 1.00 82.62 102 ALA A C 1
ATOM 759 O O . ALA A 1 102 ? 17.646 -19.772 -14.203 1.00 82.62 102 ALA A O 1
ATOM 760 N N . HIS A 1 103 ? 17.502 -17.534 -14.168 1.00 81.19 103 HIS A N 1
ATOM 761 C CA . HIS A 1 103 ? 18.833 -17.362 -13.603 1.00 81.19 103 HIS A CA 1
ATOM 762 C C . HIS A 1 103 ? 18.886 -17.919 -12.162 1.00 81.19 103 HIS A C 1
ATOM 764 O O . HIS A 1 103 ? 18.116 -17.469 -11.313 1.00 81.19 103 HIS A O 1
ATOM 770 N N . PRO A 1 104 ? 19.815 -18.836 -11.827 1.00 85.38 104 PRO A N 1
ATOM 771 C CA . PRO A 1 104 ? 19.789 -19.582 -10.561 1.00 85.38 104 PRO A CA 1
ATOM 772 C C . PRO A 1 104 ? 19.999 -18.714 -9.310 1.00 85.38 104 PRO A C 1
ATOM 774 O O . PRO A 1 104 ? 19.539 -19.069 -8.227 1.00 85.38 104 PRO A O 1
ATOM 777 N N . TYR A 1 105 ? 20.678 -17.570 -9.442 1.00 83.00 105 TYR A N 1
ATOM 778 C CA . TYR A 1 105 ? 20.927 -16.642 -8.328 1.00 83.00 105 TYR A CA 1
ATOM 779 C C . TYR A 1 105 ? 19.906 -15.502 -8.227 1.00 83.00 105 TYR A C 1
ATOM 781 O O . TYR A 1 105 ? 19.934 -14.749 -7.257 1.00 83.00 105 TYR A O 1
ATOM 789 N N . ALA A 1 106 ? 18.999 -15.376 -9.199 1.00 79.38 106 ALA A N 1
ATOM 790 C CA . ALA A 1 106 ? 17.888 -14.435 -9.139 1.00 79.38 106 ALA A CA 1
ATOM 791 C C . ALA A 1 106 ? 16.619 -15.245 -8.864 1.00 79.38 106 ALA A C 1
ATOM 793 O O . ALA A 1 106 ? 15.927 -15.655 -9.791 1.00 79.38 106 ALA A O 1
ATOM 794 N N . LYS A 1 107 ? 16.349 -15.524 -7.581 1.00 66.88 107 LYS A N 1
ATOM 795 C CA . LYS A 1 107 ? 15.198 -16.347 -7.158 1.00 66.88 107 LYS A CA 1
ATOM 796 C C . LYS A 1 107 ? 13.861 -15.790 -7.657 1.00 66.88 107 LYS A C 1
ATOM 798 O O . LYS A 1 107 ? 12.980 -16.568 -7.996 1.00 66.88 107 LYS A O 1
ATOM 803 N N . ASP A 1 108 ? 13.768 -14.467 -7.773 1.00 67.69 108 ASP A N 1
ATOM 804 C CA . ASP A 1 108 ? 12.588 -13.763 -8.285 1.00 67.69 108 ASP A CA 1
ATOM 805 C C . ASP A 1 108 ? 12.656 -13.530 -9.813 1.00 67.69 108 ASP A C 1
ATOM 807 O O . ASP A 1 108 ? 11.776 -12.902 -10.396 1.00 67.69 108 ASP A O 1
ATOM 811 N N . GLY A 1 109 ? 13.704 -14.012 -10.492 1.00 68.00 109 GLY A N 1
ATOM 812 C CA . GLY A 1 109 ? 13.902 -13.851 -11.934 1.00 68.00 109 GLY A CA 1
ATOM 813 C C . GLY A 1 109 ? 13.830 -12.391 -12.405 1.00 68.00 109 GLY A C 1
ATOM 814 O O . GLY A 1 109 ? 14.363 -11.482 -11.767 1.00 68.00 109 GLY A O 1
ATOM 815 N N . VAL A 1 110 ? 13.143 -12.172 -13.532 1.00 62.00 110 VAL A N 1
ATOM 816 C CA . VAL A 1 110 ? 12.867 -10.841 -14.114 1.00 62.00 110 VAL A CA 1
ATOM 817 C C . VAL A 1 110 ? 11.997 -9.981 -13.185 1.00 62.00 110 VAL A C 1
ATOM 819 O O . VAL A 1 110 ? 12.098 -8.755 -13.218 1.00 62.00 110 VAL A O 1
ATOM 822 N N . ALA A 1 111 ? 11.219 -10.590 -12.281 1.00 61.22 111 ALA A N 1
ATOM 823 C CA . ALA A 1 111 ? 10.335 -9.866 -11.369 1.00 61.22 111 ALA A CA 1
ATOM 824 C C . ALA A 1 111 ? 11.100 -9.008 -10.345 1.00 61.22 111 ALA A C 1
ATOM 826 O O . ALA A 1 111 ? 10.577 -7.987 -9.897 1.00 61.22 111 ALA A O 1
ATOM 827 N N . GLN A 1 112 ? 12.365 -9.330 -10.033 1.00 60.59 112 GLN A N 1
ATOM 828 C CA . GLN A 1 112 ? 13.209 -8.440 -9.223 1.00 60.59 112 GLN A CA 1
ATOM 829 C C . GLN A 1 112 ? 13.449 -7.093 -9.929 1.00 60.59 112 GLN A C 1
ATOM 831 O O . GLN A 1 112 ? 13.471 -6.053 -9.269 1.00 60.59 112 GLN A O 1
ATOM 836 N N . GLY A 1 113 ? 13.582 -7.106 -11.261 1.00 63.78 113 GLY A N 1
ATOM 837 C CA . GLY A 1 113 ? 13.733 -5.908 -12.096 1.00 63.78 113 GLY A CA 1
ATOM 838 C C . GLY A 1 113 ? 12.426 -5.147 -12.341 1.00 63.78 113 GLY A C 1
ATOM 839 O O . GLY A 1 113 ? 12.453 -3.985 -12.741 1.00 63.78 113 GLY A O 1
ATOM 840 N N . MET A 1 114 ? 11.279 -5.767 -12.055 1.00 69.69 114 MET A N 1
ATOM 841 C CA . MET A 1 114 ? 9.956 -5.153 -12.213 1.00 69.69 114 MET A CA 1
ATOM 842 C C . MET A 1 114 ? 9.518 -4.339 -10.988 1.00 69.69 114 MET A C 1
ATOM 844 O O . MET A 1 114 ? 8.493 -3.665 -11.034 1.00 69.69 114 MET A O 1
ATOM 848 N N . ARG A 1 115 ? 10.280 -4.350 -9.887 1.00 81.50 115 ARG A N 1
ATOM 849 C CA . ARG A 1 115 ? 9.970 -3.539 -8.699 1.00 81.50 115 ARG A CA 1
ATOM 850 C C . ARG A 1 115 ? 10.226 -2.060 -8.997 1.00 81.50 115 ARG A C 1
ATOM 852 O O . ARG A 1 115 ? 11.308 -1.685 -9.442 1.00 81.50 115 ARG A O 1
ATOM 859 N N . ASN A 1 116 ? 9.235 -1.212 -8.730 1.00 84.69 116 ASN A N 1
ATOM 860 C CA . ASN A 1 116 ? 9.388 0.245 -8.805 1.00 84.69 116 ASN A CA 1
ATOM 861 C C . ASN A 1 116 ? 9.905 0.820 -7.473 1.00 84.69 116 ASN A C 1
ATOM 863 O O . ASN A 1 116 ? 10.634 1.806 -7.447 1.00 84.69 116 ASN A O 1
ATOM 867 N N . HIS A 1 117 ? 9.572 0.168 -6.356 1.00 87.50 117 HIS A N 1
ATOM 868 C CA . HIS A 1 117 ? 9.994 0.547 -5.012 1.00 87.50 117 HIS A CA 1
ATOM 869 C C . HIS A 1 117 ? 10.591 -0.657 -4.267 1.00 87.50 117 HIS A C 1
ATOM 871 O O . HIS A 1 117 ? 10.365 -1.811 -4.625 1.00 87.50 117 HIS A O 1
ATOM 877 N N . LYS A 1 118 ? 11.343 -0.409 -3.185 1.00 85.19 118 LYS A N 1
ATOM 878 C CA . LYS A 1 118 ? 12.057 -1.464 -2.435 1.00 85.19 118 LYS A CA 1
ATOM 879 C C . LYS A 1 118 ? 11.148 -2.606 -1.959 1.00 85.19 118 LYS A C 1
ATOM 881 O O . LYS A 1 118 ? 11.630 -3.725 -1.822 1.00 85.19 118 LYS A O 1
ATOM 886 N N . LEU A 1 119 ? 9.865 -2.335 -1.705 1.00 86.69 119 LEU A N 1
ATOM 887 C CA . LEU A 1 119 ? 8.898 -3.337 -1.257 1.00 86.69 119 LEU A CA 1
ATOM 888 C C . LEU A 1 119 ? 8.126 -3.994 -2.420 1.00 86.69 119 LEU A C 1
ATOM 890 O O . LEU A 1 119 ? 7.753 -5.153 -2.274 1.00 86.69 119 LEU A O 1
ATOM 894 N N . GLY A 1 120 ? 8.018 -3.391 -3.608 1.00 86.50 120 GLY A N 1
ATOM 895 C CA . GLY A 1 120 ? 7.192 -3.926 -4.698 1.00 86.50 120 GLY A CA 1
ATOM 896 C C . GLY A 1 120 ? 7.000 -2.968 -5.880 1.00 86.50 120 GLY A C 1
ATOM 897 O O . GLY A 1 120 ? 7.905 -2.223 -6.258 1.00 86.50 120 GLY A O 1
ATOM 898 N N . PHE A 1 121 ? 5.802 -2.965 -6.461 1.00 88.38 121 PHE A N 1
ATOM 899 C CA . PHE A 1 121 ? 5.402 -2.069 -7.548 1.00 88.38 121 PHE A CA 1
ATOM 900 C C . PHE A 1 121 ? 4.326 -1.091 -7.059 1.00 88.38 121 PHE A C 1
ATOM 902 O O . PHE A 1 121 ? 3.425 -1.492 -6.332 1.00 88.38 121 PHE A O 1
ATOM 909 N N . VAL A 1 122 ? 4.483 0.195 -7.377 1.00 91.38 122 VAL A N 1
ATOM 910 C CA . VAL A 1 122 ? 3.505 1.256 -7.082 1.00 91.38 122 VAL A CA 1
ATOM 911 C C . VAL A 1 122 ? 3.289 1.999 -8.387 1.00 91.38 122 VAL A C 1
ATOM 913 O O . VAL A 1 122 ? 4.266 2.441 -9.004 1.00 91.38 122 VAL A O 1
ATOM 916 N N . GLU A 1 123 ? 2.027 2.094 -8.779 1.00 90.44 123 GLU A N 1
ATOM 917 C CA . GLU A 1 123 ? 1.541 2.818 -9.945 1.00 90.44 123 GLU A CA 1
ATOM 918 C C . GLU A 1 123 ? 0.359 3.700 -9.549 1.00 90.44 123 GLU A C 1
ATOM 920 O O . GLU A 1 123 ? -0.345 3.420 -8.574 1.00 90.44 123 GLU A O 1
ATOM 925 N N . ASP A 1 124 ? 0.158 4.767 -10.313 1.00 93.31 124 ASP A N 1
ATOM 926 C CA . ASP A 1 124 ? -0.982 5.650 -10.130 1.00 93.31 124 ASP A CA 1
ATOM 927 C C . ASP A 1 124 ? -2.223 4.984 -10.733 1.00 93.31 124 ASP A C 1
ATOM 929 O O . ASP A 1 124 ? -2.324 4.803 -11.946 1.00 93.31 124 ASP A O 1
ATOM 933 N N . ALA A 1 125 ? -3.176 4.613 -9.878 1.00 90.94 125 ALA A N 1
ATOM 934 C CA . ALA A 1 125 ? -4.439 4.015 -10.291 1.00 90.94 125 ALA A CA 1
ATOM 935 C C . ALA A 1 125 ? -5.561 5.062 -10.306 1.00 90.94 125 ALA A C 1
ATOM 937 O O . ALA A 1 125 ? -5.766 5.797 -9.339 1.00 90.94 125 ALA A O 1
ATOM 938 N N . SER A 1 126 ? -6.342 5.100 -11.386 1.00 91.94 126 SER A N 1
ATOM 939 C CA . SER A 1 126 ? -7.528 5.954 -11.499 1.00 91.94 126 SER A CA 1
ATOM 940 C C . SER A 1 126 ? -8.795 5.164 -11.162 1.00 91.94 126 SER A C 1
ATOM 942 O O . SER A 1 126 ? -9.469 4.637 -12.048 1.00 91.94 126 SER A O 1
ATOM 944 N N . ILE A 1 127 ? -9.116 5.069 -9.872 1.00 90.94 127 ILE A N 1
ATOM 945 C CA . ILE A 1 127 ? -10.321 4.391 -9.372 1.00 90.94 127 ILE A CA 1
ATOM 946 C C . ILE A 1 127 ? -11.368 5.450 -9.015 1.00 90.94 127 ILE A C 1
ATOM 948 O O . ILE A 1 127 ? -11.034 6.515 -8.493 1.00 90.94 127 ILE A O 1
ATOM 952 N N . GLN A 1 128 ? -12.648 5.179 -9.287 1.00 93.69 128 GLN A N 1
ATOM 953 C CA . GLN A 1 128 ? -13.714 6.075 -8.842 1.00 93.69 128 GLN A CA 1
ATOM 954 C C . GLN A 1 128 ? -13.761 6.116 -7.304 1.00 93.69 128 GLN A C 1
ATOM 956 O O . GLN A 1 128 ? -13.880 5.050 -6.695 1.00 93.69 128 GLN A O 1
ATOM 961 N N . PRO A 1 129 ? -13.746 7.307 -6.666 1.00 94.50 129 PRO A N 1
ATOM 962 C CA . PRO A 1 129 ? -13.713 7.414 -5.204 1.00 94.50 129 PRO A CA 1
ATOM 963 C C . PRO A 1 129 ? -14.852 6.657 -4.516 1.00 94.50 129 PRO A C 1
ATOM 965 O O . PRO A 1 129 ? -14.638 5.983 -3.518 1.00 94.50 129 PRO A O 1
ATOM 968 N N . PHE A 1 130 ? -16.049 6.689 -5.108 1.00 94.19 130 PHE A N 1
ATOM 969 C CA . PHE A 1 130 ? -17.209 5.972 -4.584 1.00 94.19 130 PHE A CA 1
ATOM 970 C C . PHE A 1 130 ? -17.007 4.450 -4.551 1.00 94.19 130 PHE A C 1
ATOM 972 O O . PHE A 1 130 ? -17.322 3.820 -3.547 1.00 94.19 130 PHE A O 1
ATOM 979 N N . LEU A 1 131 ? -16.456 3.862 -5.618 1.00 92.81 131 LEU A N 1
ATOM 980 C CA . LEU A 1 131 ? -16.196 2.420 -5.672 1.00 92.81 131 LEU A CA 1
ATOM 981 C C . LEU A 1 131 ? -15.111 2.021 -4.669 1.00 92.81 131 LEU A C 1
ATOM 983 O O . LEU A 1 131 ? -15.214 0.972 -4.039 1.00 92.81 131 LEU A O 1
ATOM 987 N N . PHE A 1 132 ? -14.093 2.866 -4.494 1.00 93.50 132 PHE A N 1
ATOM 988 C CA . PHE A 1 132 ? -13.065 2.640 -3.484 1.00 93.50 132 PHE A CA 1
ATOM 989 C C . PHE A 1 132 ? -13.661 2.643 -2.071 1.00 93.50 132 PHE A C 1
ATOM 991 O O . PHE A 1 132 ? -13.466 1.681 -1.331 1.00 93.50 132 PHE A O 1
ATOM 998 N N . ASP A 1 133 ? -14.441 3.668 -1.721 1.00 94.44 133 ASP A N 1
ATOM 999 C CA . ASP A 1 133 ? -15.061 3.784 -0.397 1.00 94.44 133 ASP A CA 1
ATOM 1000 C C . ASP A 1 133 ? -16.090 2.673 -0.143 1.00 94.44 133 ASP A C 1
ATOM 1002 O O . ASP A 1 133 ? -16.193 2.158 0.972 1.00 94.44 133 ASP A O 1
ATOM 1006 N N . GLU A 1 134 ? -16.833 2.260 -1.173 1.00 92.94 134 GLU A N 1
ATOM 1007 C CA . GLU A 1 134 ? -17.726 1.103 -1.122 1.00 92.94 134 GLU A CA 1
ATOM 1008 C C . GLU A 1 134 ? -16.974 -0.165 -0.735 1.00 92.94 134 GLU A C 1
ATOM 1010 O O . GLU A 1 134 ? -17.335 -0.788 0.265 1.00 92.94 134 GLU A O 1
ATOM 1015 N N . GLN A 1 135 ? -15.914 -0.509 -1.469 1.00 92.62 135 GLN A N 1
ATOM 1016 C CA . GLN A 1 135 ? -15.134 -1.718 -1.203 1.00 92.62 135 GLN A CA 1
ATOM 1017 C C . GLN A 1 135 ? -14.348 -1.634 0.117 1.00 92.62 135 GLN A C 1
ATOM 1019 O O . GLN A 1 135 ? -14.215 -2.621 0.845 1.00 92.62 135 GLN A O 1
ATOM 1024 N N . TYR A 1 136 ? -13.857 -0.448 0.479 1.00 93.38 136 TYR A N 1
ATOM 1025 C CA . TYR A 1 136 ? -13.166 -0.218 1.745 1.00 93.38 136 TYR A CA 1
ATOM 1026 C C . TYR A 1 136 ? -14.101 -0.462 2.935 1.00 93.38 136 TYR A C 1
ATOM 1028 O O . TYR A 1 136 ? -13.783 -1.235 3.846 1.00 93.38 136 TYR A O 1
ATOM 1036 N N . ASN A 1 137 ? -15.293 0.137 2.899 1.00 93.25 137 ASN A N 1
ATOM 1037 C CA . ASN A 1 137 ? -16.278 0.000 3.965 1.00 93.25 137 ASN A CA 1
ATOM 1038 C C . ASN A 1 137 ? -16.869 -1.414 4.025 1.00 93.25 137 ASN A C 1
ATOM 1040 O O . ASN A 1 137 ? -17.146 -1.904 5.123 1.00 93.25 137 ASN A O 1
ATOM 1044 N N . THR A 1 138 ? -17.040 -2.105 2.890 1.00 92.56 138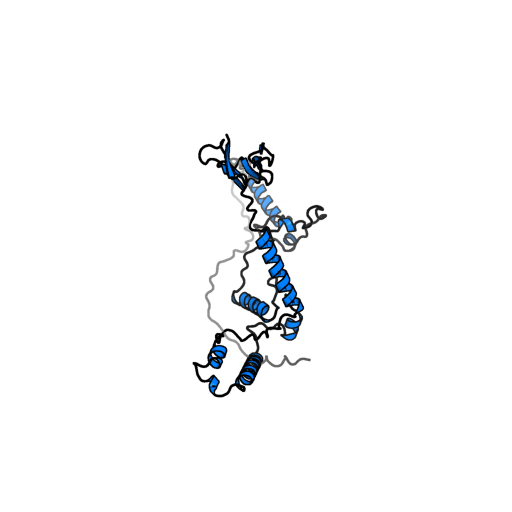 THR A N 1
ATOM 1045 C CA . THR A 1 138 ? -17.457 -3.519 2.897 1.00 92.56 138 THR A CA 1
ATOM 1046 C C . THR A 1 138 ? -16.428 -4.413 3.543 1.00 92.56 138 THR A C 1
ATOM 1048 O O . THR A 1 138 ? -16.800 -5.243 4.372 1.00 92.56 138 THR A O 1
ATOM 1051 N N . PHE A 1 139 ? -15.146 -4.204 3.247 1.00 93.69 139 PHE A N 1
ATOM 1052 C CA . PHE A 1 139 ? -14.089 -4.986 3.868 1.00 93.69 139 PHE A CA 1
ATOM 1053 C C . PHE A 1 139 ? -14.057 -4.771 5.383 1.00 93.69 139 PHE A C 1
ATOM 1055 O O . PHE A 1 139 ? -13.971 -5.729 6.143 1.00 93.69 139 PHE A O 1
ATOM 1062 N N . HIS A 1 140 ? -14.207 -3.526 5.838 1.00 92.06 140 HIS A N 1
ATOM 1063 C CA . HIS A 1 140 ? -14.135 -3.197 7.264 1.00 92.06 140 HIS A CA 1
ATOM 1064 C C . HIS A 1 140 ? -15.368 -3.660 8.056 1.00 92.06 140 HIS A C 1
ATOM 1066 O O . HIS A 1 140 ? -15.244 -3.984 9.236 1.00 92.06 140 HIS A O 1
ATOM 1072 N N . ASN A 1 141 ? -16.545 -3.723 7.423 1.00 90.62 141 ASN A N 1
ATOM 1073 C CA . ASN A 1 141 ? -17.785 -4.140 8.085 1.00 90.62 141 ASN A CA 1
ATOM 1074 C C . ASN A 1 141 ? -18.068 -5.644 7.976 1.00 90.62 141 ASN A C 1
ATOM 1076 O O . ASN A 1 141 ? -18.579 -6.233 8.927 1.00 90.62 141 ASN A O 1
ATOM 1080 N N . PHE A 1 142 ? -17.795 -6.255 6.820 1.00 89.94 142 PHE A N 1
ATOM 1081 C CA . PHE A 1 142 ? -18.148 -7.649 6.522 1.00 89.94 142 PHE A CA 1
ATOM 1082 C C . PHE A 1 142 ? -16.939 -8.572 6.338 1.00 89.94 142 PHE A C 1
ATOM 1084 O O . PHE A 1 142 ? -17.110 -9.791 6.309 1.00 89.94 142 PHE A O 1
ATOM 1091 N N . GLY A 1 143 ? -15.726 -8.025 6.226 1.00 91.75 143 GLY A N 1
ATOM 1092 C CA . GLY A 1 143 ? -14.502 -8.811 6.077 1.00 91.75 143 GLY A CA 1
ATOM 1093 C C . GLY A 1 143 ? -14.230 -9.302 4.656 1.00 91.75 143 GLY A C 1
ATOM 1094 O O . GLY A 1 143 ? -13.377 -10.170 4.491 1.00 91.75 143 GLY A O 1
ATOM 1095 N N . TYR A 1 144 ? -14.934 -8.785 3.642 1.00 92.88 144 TYR A N 1
ATOM 1096 C CA . TYR A 1 144 ? -14.678 -9.099 2.234 1.00 92.88 144 TYR A CA 1
ATOM 1097 C C . TYR A 1 144 ? -14.796 -7.880 1.315 1.00 92.88 144 TYR A C 1
ATOM 1099 O O . TYR A 1 144 ? -15.534 -6.932 1.596 1.00 92.88 144 TYR A O 1
ATOM 1107 N N . ALA A 1 145 ? -14.077 -7.927 0.196 1.00 93.62 145 ALA A N 1
ATOM 1108 C CA . ALA A 1 145 ? -14.151 -6.948 -0.885 1.00 93.62 145 ALA A CA 1
ATOM 1109 C C . ALA A 1 145 ? -13.707 -7.563 -2.216 1.00 93.62 145 ALA A C 1
ATOM 1111 O O . ALA A 1 145 ? -13.033 -8.593 -2.246 1.00 93.62 145 ALA A O 1
ATOM 1112 N N . SER A 1 146 ? -14.076 -6.927 -3.323 1.00 91.38 146 SER A N 1
ATOM 1113 C CA . SER A 1 146 ? -13.534 -7.276 -4.635 1.00 91.38 146 SER A CA 1
ATOM 1114 C C . SER A 1 146 ? -12.058 -6.889 -4.723 1.00 91.38 146 SER A C 1
ATOM 1116 O O . SER A 1 146 ? -11.670 -5.802 -4.295 1.00 91.38 146 SER A O 1
ATOM 1118 N N . ASP A 1 147 ? -11.243 -7.755 -5.317 1.00 90.19 147 ASP A N 1
ATOM 1119 C CA . ASP A 1 147 ? -9.859 -7.439 -5.656 1.00 90.19 147 ASP A CA 1
ATOM 1120 C C . ASP A 1 147 ? -9.834 -6.294 -6.687 1.00 90.19 147 ASP A C 1
ATOM 1122 O O . ASP A 1 147 ? -10.515 -6.406 -7.716 1.00 90.19 147 ASP A O 1
ATOM 1126 N N . PRO A 1 148 ? -9.066 -5.209 -6.465 1.00 88.25 148 PRO A N 1
ATOM 1127 C CA . PRO A 1 148 ? -8.865 -4.169 -7.473 1.00 88.25 148 PRO A CA 1
ATOM 1128 C C . PRO A 1 148 ? -8.212 -4.685 -8.767 1.00 88.25 148 PRO A C 1
ATOM 1130 O O . PRO A 1 148 ? -8.351 -4.032 -9.798 1.00 88.25 148 PRO A O 1
ATOM 1133 N N . SER A 1 149 ? -7.550 -5.852 -8.750 1.00 85.31 149 SER A N 1
ATOM 1134 C CA . SER A 1 149 ? -7.044 -6.520 -9.963 1.00 85.31 149 SER A CA 1
ATOM 1135 C C . SER A 1 149 ? -8.152 -7.152 -10.827 1.00 85.31 149 SER A C 1
ATOM 1137 O O . SER A 1 149 ? -7.919 -7.504 -11.983 1.00 85.31 149 SER A O 1
ATOM 1139 N N . GLY A 1 150 ? -9.373 -7.267 -10.287 1.00 73.69 150 GLY A N 1
ATOM 1140 C CA . GLY A 1 150 ? -10.586 -7.610 -11.030 1.00 73.69 150 GLY A CA 1
ATOM 1141 C C . GLY A 1 150 ? -10.890 -9.102 -11.191 1.00 73.69 150 GLY A C 1
ATOM 1142 O O . GLY A 1 150 ? -11.865 -9.430 -11.863 1.00 73.69 150 GLY A O 1
ATOM 1143 N N . LEU A 1 151 ? -10.106 -10.011 -10.597 1.00 76.88 151 LEU A N 1
ATOM 1144 C CA . LEU A 1 151 ? -10.272 -11.456 -10.831 1.00 76.88 151 LEU A CA 1
ATOM 1145 C C . LEU A 1 151 ? -10.852 -12.258 -9.659 1.00 76.88 151 LEU A C 1
ATOM 1147 O O . LEU A 1 151 ? -11.290 -13.392 -9.852 1.00 76.88 151 LEU A O 1
ATOM 1151 N N . SER A 1 152 ? -10.864 -11.702 -8.451 1.00 89.06 152 SER A N 1
ATOM 1152 C CA . SER A 1 152 ? -11.204 -12.461 -7.244 1.00 89.06 152 SER A CA 1
ATOM 1153 C C . SER A 1 152 ? -11.848 -11.605 -6.160 1.00 89.06 152 SER A C 1
ATOM 1155 O O . SER A 1 152 ? -11.730 -10.387 -6.158 1.00 89.06 152 SER A O 1
ATOM 1157 N N . ILE A 1 153 ? -12.531 -12.255 -5.217 1.00 90.19 153 ILE A N 1
ATOM 1158 C CA . ILE A 1 153 ? -12.963 -11.642 -3.957 1.00 90.19 153 ILE A CA 1
ATOM 1159 C C . ILE A 1 153 ? -11.905 -11.968 -2.904 1.00 90.19 153 ILE A C 1
ATOM 1161 O O . ILE A 1 153 ? -11.446 -13.108 -2.813 1.00 90.19 153 ILE A O 1
ATOM 1165 N N . VAL A 1 154 ? -11.523 -10.970 -2.115 1.00 90.19 154 VAL A N 1
ATOM 1166 C CA . VAL A 1 154 ? -10.525 -11.080 -1.049 1.00 90.19 154 VAL A CA 1
ATOM 1167 C C . VAL A 1 154 ? -11.223 -10.996 0.304 1.00 90.19 154 VAL A C 1
ATOM 1169 O O . VAL A 1 154 ? -12.120 -10.174 0.492 1.00 90.19 154 VAL A O 1
ATOM 1172 N N . GLY A 1 155 ? -10.784 -11.822 1.256 1.00 90.00 155 GLY A N 1
ATOM 1173 C CA . GLY A 1 155 ? -11.273 -11.823 2.633 1.00 90.00 155 GLY A CA 1
ATOM 1174 C C . GLY A 1 155 ? -11.985 -13.118 3.012 1.00 90.00 155 GLY A C 1
ATOM 1175 O O . GLY A 1 155 ? -11.587 -14.202 2.582 1.00 90.00 155 GLY A O 1
ATOM 1176 N N . ASP A 1 156 ? -13.016 -13.009 3.845 1.00 90.81 156 ASP A N 1
ATOM 1177 C CA . ASP A 1 156 ? -13.772 -14.161 4.332 1.00 90.81 156 ASP A CA 1
ATOM 1178 C C . ASP A 1 156 ? -14.836 -14.622 3.320 1.00 90.81 156 ASP A C 1
ATOM 1180 O O . ASP A 1 156 ? -15.821 -13.941 3.047 1.00 90.81 156 ASP A O 1
ATOM 1184 N N . LEU A 1 157 ? -14.659 -15.822 2.768 1.00 89.50 157 LEU A N 1
ATOM 1185 C CA . LEU A 1 157 ? -15.583 -16.409 1.793 1.00 89.50 157 LEU A CA 1
ATOM 1186 C C . LEU A 1 157 ? -16.926 -16.834 2.418 1.00 89.50 157 LEU A C 1
ATOM 1188 O O . LEU A 1 157 ? -17.936 -16.937 1.709 1.00 89.50 157 LEU A O 1
ATOM 1192 N N . GLN A 1 158 ? -16.968 -17.084 3.733 1.00 90.25 158 GLN A N 1
ATOM 1193 C CA . GLN A 1 158 ? -18.202 -17.484 4.418 1.00 90.25 158 GLN A CA 1
ATOM 1194 C C . GLN A 1 158 ? -19.167 -16.305 4.550 1.00 90.25 158 GLN A C 1
ATOM 1196 O O . GLN A 1 158 ? -20.367 -16.444 4.281 1.00 90.25 158 GLN A O 1
ATOM 1201 N N . SER A 1 159 ? -18.647 -15.130 4.906 1.00 86.88 159 SER A N 1
ATOM 1202 C CA . SER A 1 159 ? -19.436 -13.902 4.990 1.00 86.88 159 SER A CA 1
ATOM 1203 C C . SER A 1 159 ? -19.904 -13.426 3.611 1.00 86.88 159 SER A C 1
ATOM 1205 O O . SER A 1 159 ? -21.049 -12.985 3.491 1.00 86.88 159 SER A O 1
ATOM 1207 N N . VAL A 1 160 ? -19.102 -13.624 2.555 1.00 89.94 160 VAL A N 1
ATOM 1208 C CA . V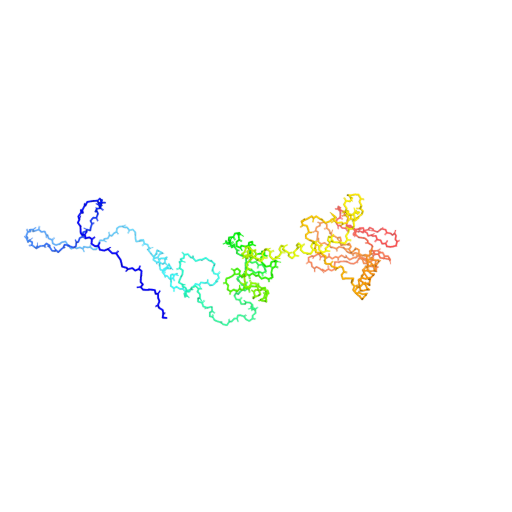AL A 1 160 ? -19.516 -13.399 1.152 1.00 89.94 160 VAL A CA 1
ATOM 1209 C C . VAL A 1 160 ? -20.731 -14.250 0.798 1.00 89.94 160 VAL A C 1
ATOM 1211 O O . VAL A 1 160 ? -21.715 -13.733 0.272 1.00 89.94 160 VAL A O 1
ATOM 1214 N N . SER A 1 161 ? -20.677 -15.548 1.108 1.00 88.44 161 SER A N 1
ATOM 1215 C CA . SER A 1 161 ? -21.756 -16.492 0.791 1.00 88.44 161 SER A CA 1
ATOM 1216 C C . SER A 1 161 ? -23.027 -16.193 1.590 1.00 88.44 161 SER A C 1
ATOM 1218 O O . SER A 1 161 ? -24.128 -16.263 1.055 1.00 88.44 161 SER A O 1
ATOM 1220 N N . SER A 1 162 ? -22.879 -15.809 2.861 1.00 88.50 162 SER A N 1
ATOM 1221 C CA . SER A 1 162 ? -24.002 -15.486 3.751 1.00 88.50 162 SER A CA 1
ATOM 1222 C C . SER A 1 162 ? -24.724 -14.200 3.343 1.00 88.50 162 SER A C 1
ATOM 1224 O O . SER A 1 162 ? -25.949 -14.120 3.420 1.00 88.50 162 SER A O 1
ATOM 1226 N N . ASN A 1 163 ? -23.965 -13.199 2.890 1.00 85.06 163 ASN A N 1
ATOM 1227 C CA . ASN A 1 163 ? -24.478 -11.892 2.485 1.00 85.06 163 ASN A CA 1
ATOM 1228 C C . ASN A 1 163 ? -24.661 -11.770 0.962 1.00 85.06 163 ASN A C 1
ATOM 1230 O O . ASN A 1 163 ? -24.871 -10.665 0.475 1.00 85.06 163 ASN A O 1
ATOM 1234 N N . ASN A 1 164 ? -24.565 -12.862 0.191 1.00 86.56 164 ASN A N 1
ATOM 1235 C CA . ASN A 1 164 ? -24.668 -12.860 -1.277 1.00 86.56 164 ASN A CA 1
ATOM 1236 C C . ASN A 1 164 ? -23.801 -11.781 -1.965 1.00 86.56 164 ASN A C 1
ATOM 1238 O O . ASN A 1 164 ? -24.252 -11.128 -2.904 1.00 86.56 164 ASN A O 1
ATOM 1242 N N . ALA A 1 165 ? -22.577 -11.562 -1.470 1.00 84.38 165 ALA A N 1
ATOM 1243 C CA . ALA A 1 165 ? -21.649 -10.536 -1.958 1.00 84.38 165 ALA A CA 1
ATOM 1244 C C . ALA A 1 165 ? -22.222 -9.098 -1.994 1.00 84.38 165 ALA A C 1
ATOM 1246 O O . ALA A 1 165 ? -21.774 -8.262 -2.779 1.00 84.38 165 ALA A O 1
ATOM 1247 N N . LEU A 1 166 ? -23.203 -8.784 -1.141 1.00 87.44 166 LEU A N 1
ATOM 1248 C CA . LEU A 1 166 ? -23.784 -7.444 -1.037 1.00 87.44 166 LEU A CA 1
ATOM 1249 C C . LEU A 1 166 ? -22.763 -6.432 -0.508 1.00 87.44 166 LEU A C 1
ATOM 1251 O O . LEU A 1 166 ? -21.951 -6.744 0.365 1.00 87.44 166 LEU A O 1
ATOM 1255 N N . SER A 1 167 ? -22.834 -5.195 -0.993 1.00 89.62 167 SER A N 1
ATOM 1256 C CA . SER A 1 167 ? -22.041 -4.102 -0.441 1.00 89.62 167 SER A CA 1
ATOM 1257 C C . SER A 1 167 ? -22.749 -3.413 0.732 1.00 89.62 167 SER A C 1
ATOM 1259 O O . SER A 1 167 ? -23.952 -3.578 0.944 1.00 89.62 167 SER A O 1
ATOM 1261 N N . VAL A 1 168 ? -22.018 -2.599 1.501 1.00 87.94 168 VAL A N 1
ATOM 1262 C CA . VAL A 1 168 ? -22.569 -1.820 2.627 1.00 87.94 168 VAL A CA 1
ATOM 1263 C C . VAL A 1 168 ? -23.615 -0.818 2.144 1.00 87.94 168 VAL A C 1
ATOM 1265 O O . VAL A 1 168 ? -24.595 -0.560 2.842 1.00 87.94 168 VAL A O 1
ATOM 1268 N N . TYR A 1 169 ? -23.431 -0.276 0.942 1.00 87.00 169 TYR A N 1
ATOM 1269 C CA . TYR A 1 169 ? -24.351 0.695 0.363 1.00 87.00 169 TYR A CA 1
ATOM 1270 C C . TYR A 1 169 ? -25.560 0.041 -0.312 1.00 87.00 169 TYR A C 1
ATOM 1272 O O . TYR A 1 169 ? -26.621 0.658 -0.371 1.00 87.00 169 TYR A O 1
ATOM 1280 N N . ASN A 1 170 ? -25.449 -1.219 -0.744 1.00 88.19 170 ASN A N 1
ATOM 1281 C CA . ASN A 1 170 ? -26.523 -1.940 -1.431 1.00 88.19 170 ASN A CA 1
ATOM 1282 C C . ASN A 1 170 ? -27.378 -2.827 -0.500 1.00 88.19 170 ASN A C 1
ATOM 1284 O O . ASN A 1 170 ? -28.009 -3.787 -0.941 1.00 88.19 170 ASN A O 1
ATOM 1288 N N . ILE A 1 171 ? -27.414 -2.541 0.806 1.00 86.75 171 ILE A N 1
ATOM 1289 C CA . ILE A 1 171 ? -28.212 -3.332 1.754 1.00 86.75 171 ILE A CA 1
ATOM 1290 C C . ILE A 1 171 ? -29.714 -3.113 1.481 1.00 86.75 171 ILE A C 1
ATOM 1292 O O . ILE A 1 171 ? -30.180 -1.968 1.539 1.00 86.75 171 ILE A O 1
ATOM 1296 N N . PRO A 1 172 ? -30.517 -4.179 1.283 1.00 88.00 172 PRO A N 1
ATOM 1297 C CA . PRO A 1 172 ? -31.959 -4.049 1.106 1.00 88.00 172 PRO A CA 1
ATOM 1298 C C . PRO A 1 172 ? -32.637 -3.344 2.291 1.00 88.00 172 PRO A C 1
ATOM 1300 O O . PRO A 1 172 ? -32.360 -3.635 3.458 1.00 88.00 172 PRO A O 1
ATOM 1303 N N . GLN A 1 173 ? -33.616 -2.473 2.016 1.00 84.69 173 GLN A N 1
ATOM 1304 C CA . GLN A 1 173 ? -34.334 -1.718 3.060 1.00 84.69 173 GLN A CA 1
ATOM 1305 C C . GLN A 1 173 ? -34.979 -2.616 4.131 1.00 84.69 173 GLN A C 1
ATOM 1307 O O . GLN A 1 173 ? -35.121 -2.210 5.284 1.00 84.69 173 GLN A O 1
ATOM 1312 N N . GLN A 1 174 ? -35.384 -3.838 3.772 1.00 84.75 174 GLN A N 1
ATOM 1313 C CA . GLN A 1 174 ? -35.942 -4.810 4.718 1.00 84.75 174 GLN A CA 1
ATOM 1314 C C . GLN A 1 174 ? -34.921 -5.226 5.779 1.00 84.75 174 GLN A C 1
ATOM 1316 O O . GLN A 1 174 ? -35.251 -5.314 6.961 1.00 84.75 174 GLN A O 1
ATOM 1321 N N . GLU A 1 175 ? -33.671 -5.428 5.376 1.00 83.81 175 GLU A N 1
ATOM 1322 C CA . GLU A 1 175 ? -32.605 -5.792 6.295 1.00 83.81 175 GLU A CA 1
ATOM 1323 C C . GLU A 1 175 ? -32.208 -4.608 7.180 1.00 83.81 175 GLU A C 1
ATOM 1325 O O . GLU A 1 175 ? -32.036 -4.779 8.387 1.00 83.81 175 GLU A O 1
ATOM 1330 N N . GLN A 1 176 ? -32.171 -3.394 6.624 1.00 82.44 176 GLN A N 1
ATOM 1331 C CA . GLN A 1 176 ? -31.982 -2.174 7.416 1.00 82.44 176 GLN A CA 1
ATOM 1332 C C . GLN A 1 176 ? -33.080 -2.024 8.484 1.00 82.44 176 GLN A C 1
ATOM 1334 O O . GLN A 1 176 ? -32.784 -1.751 9.650 1.00 82.44 176 GLN A O 1
ATOM 1339 N N . LYS A 1 177 ? -34.350 -2.268 8.121 1.00 83.69 177 LYS A N 1
ATOM 1340 C CA . LYS A 1 177 ? -35.481 -2.273 9.067 1.00 83.69 177 LYS A CA 1
ATOM 1341 C C . LYS A 1 177 ? -35.316 -3.348 10.144 1.00 83.69 177 LYS A C 1
ATOM 1343 O O . LYS A 1 177 ? -35.519 -3.048 11.318 1.00 83.69 177 LYS A O 1
ATOM 1348 N N . ARG A 1 178 ? -34.909 -4.568 9.771 1.00 85.06 178 ARG A N 1
ATOM 1349 C CA . ARG A 1 178 ? -34.648 -5.670 10.714 1.00 85.06 178 ARG A CA 1
ATOM 1350 C C . ARG A 1 178 ? -33.546 -5.309 11.712 1.00 85.06 178 ARG A C 1
ATOM 1352 O O . ARG A 1 178 ? -33.749 -5.468 12.911 1.00 85.06 178 ARG A O 1
ATOM 1359 N N . ARG A 1 179 ? -32.420 -4.766 11.237 1.00 81.06 179 ARG A N 1
ATOM 1360 C CA . ARG A 1 179 ? -31.297 -4.329 12.088 1.00 81.06 179 ARG A CA 1
ATOM 1361 C C . ARG A 1 179 ? -31.712 -3.197 13.034 1.00 81.06 179 ARG A C 1
ATOM 1363 O O . ARG A 1 179 ? -31.382 -3.234 14.214 1.00 81.06 179 ARG A O 1
ATOM 1370 N N . ARG A 1 180 ? -32.510 -2.233 12.558 1.00 81.12 180 ARG A N 1
ATOM 1371 C CA . ARG A 1 180 ? -33.057 -1.154 13.402 1.00 81.12 180 ARG A CA 1
ATOM 1372 C C . ARG A 1 180 ? -33.995 -1.678 14.493 1.00 81.12 180 ARG A C 1
ATOM 1374 O O . ARG A 1 180 ? -33.961 -1.166 15.607 1.00 81.12 180 ARG A O 1
ATOM 1381 N N . LEU A 1 181 ? -34.823 -2.679 14.189 1.00 82.62 181 LEU A N 1
ATOM 1382 C CA . LEU A 1 181 ? -35.692 -3.317 15.184 1.00 82.62 181 LEU A CA 1
ATOM 1383 C C . LEU A 1 181 ? -34.888 -4.092 16.234 1.00 82.62 181 LEU A C 1
ATOM 1385 O O . LEU A 1 181 ? -35.216 -3.981 17.406 1.00 82.62 181 LEU A O 1
ATOM 1389 N N . GLN A 1 182 ? -33.831 -4.806 15.832 1.00 76.12 182 GLN A N 1
ATOM 1390 C CA . GLN A 1 182 ? -32.936 -5.523 16.754 1.00 76.12 182 GLN A CA 1
ATOM 1391 C C . GLN A 1 182 ? -32.178 -4.574 17.694 1.00 76.12 182 GLN A C 1
ATOM 1393 O O . GLN A 1 182 ? -32.070 -4.838 18.888 1.00 76.12 182 GLN A O 1
ATOM 1398 N N . LEU A 1 183 ? -31.700 -3.436 17.179 1.00 75.94 183 LEU A N 1
ATOM 1399 C CA . LEU A 1 183 ? -31.101 -2.392 18.016 1.00 75.94 183 LEU A CA 1
ATOM 1400 C C . LEU A 1 183 ? -32.122 -1.832 19.014 1.00 75.94 183 LEU A C 1
ATOM 1402 O O . LEU A 1 183 ? -31.831 -1.730 20.200 1.00 75.94 183 LEU A O 1
ATOM 1406 N N . LYS A 1 184 ? -33.346 -1.544 18.553 1.00 76.44 184 LYS A N 1
ATOM 1407 C CA . LYS A 1 184 ? -34.413 -1.011 19.407 1.00 76.44 184 LYS A CA 1
ATOM 1408 C C . LYS A 1 184 ? -34.913 -2.018 20.451 1.00 76.44 184 LYS A C 1
ATOM 1410 O O . LYS A 1 184 ? -35.298 -1.611 21.541 1.00 76.44 184 LYS A O 1
ATOM 1415 N N . SER A 1 185 ? -34.929 -3.317 20.144 1.00 62.62 185 SER A N 1
ATOM 1416 C CA . SER A 1 185 ? -35.274 -4.346 21.133 1.00 62.62 185 SER A CA 1
ATOM 1417 C C . SER A 1 185 ? -34.203 -4.462 22.215 1.00 62.62 185 SER A C 1
ATOM 1419 O O . SER A 1 185 ? -34.563 -4.520 23.384 1.00 62.62 185 SER A O 1
ATOM 1421 N N . GLY A 1 186 ? -32.917 -4.400 21.847 1.00 59.34 186 GLY A N 1
ATOM 1422 C CA . GLY A 1 186 ? -31.823 -4.363 22.824 1.00 59.34 186 GLY A CA 1
ATOM 1423 C C . GLY A 1 186 ? -31.840 -3.095 23.688 1.00 59.34 186 GLY A C 1
ATOM 1424 O O . GLY A 1 186 ? -31.611 -3.157 24.893 1.00 59.34 186 GLY A O 1
ATOM 1425 N N . GLU A 1 187 ? -32.193 -1.942 23.106 1.00 55.16 187 GLU A N 1
ATOM 1426 C CA . GLU A 1 187 ? -32.415 -0.707 23.870 1.00 55.16 187 GLU A CA 1
ATOM 1427 C C . GLU A 1 187 ? -33.581 -0.852 24.856 1.00 55.16 187 GLU A C 1
ATOM 1429 O O . GLU A 1 187 ? -33.422 -0.497 26.023 1.00 55.16 187 GLU A O 1
ATOM 1434 N N . ASN A 1 188 ? -34.716 -1.416 24.425 1.00 50.38 188 ASN A N 1
ATOM 1435 C CA . ASN A 1 188 ? -35.891 -1.622 25.275 1.00 50.38 188 ASN A CA 1
ATOM 1436 C C . ASN A 1 188 ? -35.632 -2.604 26.431 1.00 50.38 188 ASN A C 1
ATOM 1438 O O . ASN A 1 188 ? -36.079 -2.329 27.542 1.00 50.38 188 ASN A O 1
ATOM 1442 N N . GLU A 1 189 ? -34.898 -3.701 26.205 1.00 50.00 189 GLU A N 1
ATOM 1443 C CA . GLU A 1 189 ? -34.503 -4.640 27.273 1.00 50.00 189 GLU A CA 1
ATOM 1444 C C . GLU A 1 189 ? -33.607 -3.970 28.326 1.00 50.00 189 GLU A C 1
ATOM 1446 O O . GLU A 1 189 ? -33.733 -4.242 29.515 1.00 50.00 189 GLU A O 1
ATOM 1451 N N . SER A 1 190 ? -32.754 -3.026 27.919 1.00 47.97 190 SER A N 1
ATOM 1452 C CA . SER A 1 190 ? -31.921 -2.247 28.849 1.00 47.97 190 SER A CA 1
ATOM 1453 C C . SER A 1 190 ? -32.647 -1.063 29.512 1.00 47.97 190 SER A C 1
ATOM 1455 O O . SER A 1 190 ? -32.136 -0.465 30.462 1.00 47.97 190 SER A O 1
ATOM 1457 N N . GLN A 1 191 ? -33.829 -0.689 29.008 1.00 48.88 191 GLN A N 1
ATOM 1458 C CA . GLN A 1 191 ? -34.642 0.413 29.530 1.00 48.88 191 GLN A CA 1
ATOM 1459 C C . GLN A 1 191 ? -35.663 -0.041 30.578 1.00 48.88 191 GLN A C 1
ATOM 1461 O O . GLN A 1 191 ? -36.096 0.788 31.376 1.00 48.88 191 GLN A O 1
ATOM 1466 N N . SER A 1 192 ? -36.044 -1.323 30.593 1.00 46.03 192 SER A N 1
ATOM 1467 C CA . SER A 1 192 ? -37.103 -1.842 31.467 1.00 46.03 192 SER A CA 1
ATOM 1468 C C . SER A 1 192 ? -36.711 -2.039 32.936 1.00 46.03 192 SER A C 1
ATOM 1470 O O . SER A 1 192 ? -37.592 -2.333 33.736 1.00 46.03 192 SER A O 1
ATOM 1472 N N . ASP A 1 193 ? -35.441 -1.844 33.307 1.00 50.84 193 ASP A N 1
ATOM 1473 C CA . ASP A 1 193 ? -34.923 -2.205 34.640 1.00 50.84 193 ASP A CA 1
ATOM 1474 C C . ASP A 1 193 ? -34.526 -1.021 35.539 1.00 50.84 193 ASP A C 1
ATOM 1476 O O . ASP A 1 193 ? -33.911 -1.204 36.588 1.00 50.84 193 ASP A O 1
ATOM 1480 N N . LEU A 1 194 ? -34.861 0.218 35.166 1.00 52.84 194 LEU A N 1
ATOM 1481 C CA . LEU A 1 194 ? -34.431 1.395 35.925 1.00 52.84 194 LEU A CA 1
ATOM 1482 C C . LEU A 1 194 ? -35.631 2.245 36.343 1.00 52.84 194 LEU A C 1
ATOM 1484 O O . LEU A 1 194 ? -36.288 2.876 35.519 1.00 52.84 194 LEU A O 1
ATOM 1488 N N . GLY A 1 195 ? -35.904 2.230 37.650 1.00 58.28 195 GLY A N 1
ATOM 1489 C CA . GLY A 1 195 ? -36.963 3.000 38.297 1.00 58.28 195 GLY A CA 1
ATOM 1490 C C . GLY A 1 195 ? -36.817 4.527 38.144 1.00 58.28 195 GLY A C 1
ATOM 1491 O O . GLY A 1 195 ? -35.878 5.014 37.512 1.00 58.28 195 GLY A O 1
ATOM 1492 N N . PRO A 1 196 ? -37.720 5.313 38.762 1.00 59.97 196 PRO A N 1
ATOM 1493 C CA . PRO A 1 196 ? -37.886 6.758 38.521 1.00 59.97 196 PRO A CA 1
ATOM 1494 C C . PRO A 1 196 ? -36.652 7.632 38.839 1.00 59.97 196 PRO A C 1
ATOM 1496 O O . PRO A 1 196 ? -36.633 8.822 38.542 1.00 59.97 196 PRO A O 1
ATOM 1499 N N . GLU A 1 197 ? -35.598 7.060 39.420 1.00 55.25 197 GLU A N 1
ATOM 1500 C CA . GLU A 1 197 ? -34.334 7.731 39.737 1.00 55.25 197 GLU A CA 1
ATOM 1501 C C . GLU A 1 197 ? -33.412 7.918 38.511 1.00 55.25 197 GLU A C 1
ATOM 1503 O O . GLU A 1 197 ? -32.487 8.738 38.529 1.00 55.25 197 GLU A O 1
ATOM 1508 N N . ALA A 1 198 ? -33.693 7.208 37.411 1.00 59.62 198 ALA A N 1
ATOM 1509 C CA . ALA A 1 198 ? -32.965 7.303 36.145 1.00 59.62 198 ALA A CA 1
ATOM 1510 C C . ALA A 1 198 ? -33.361 8.510 35.272 1.00 59.62 198 ALA A C 1
ATOM 1512 O O . ALA A 1 198 ? -32.760 8.710 34.218 1.00 59.62 198 ALA A O 1
ATOM 1513 N N . GLU A 1 199 ? -34.346 9.312 35.689 1.00 59.56 199 GLU A N 1
ATOM 1514 C CA . GLU A 1 199 ? -34.760 10.549 35.004 1.00 59.56 199 GLU A CA 1
ATOM 1515 C C . GLU A 1 199 ? -34.158 11.816 35.633 1.00 59.56 199 GLU A C 1
ATOM 1517 O O . GLU A 1 199 ? -34.212 12.890 35.034 1.00 59.56 199 GLU A O 1
ATOM 1522 N N . ASN A 1 200 ? -33.544 11.709 36.817 1.00 76.94 200 ASN A N 1
ATOM 1523 C CA . ASN A 1 200 ? -32.888 12.836 37.473 1.00 76.94 200 ASN A CA 1
ATOM 1524 C C . ASN A 1 200 ? -31.484 13.068 36.871 1.00 76.94 200 ASN A C 1
ATOM 1526 O O . ASN A 1 200 ? -30.609 12.227 37.066 1.00 76.94 200 ASN A O 1
ATOM 1530 N N . PRO A 1 201 ? -31.210 14.209 36.210 1.00 70.81 201 PRO A N 1
ATOM 1531 C CA . PRO A 1 201 ? -29.919 14.474 35.566 1.00 70.81 201 PRO A CA 1
ATOM 1532 C C . PRO A 1 201 ? -28.731 14.577 36.536 1.00 70.81 201 PRO A C 1
ATOM 1534 O O . PRO A 1 201 ? -27.583 14.554 36.098 1.00 70.81 201 PRO A O 1
ATOM 1537 N N . ALA A 1 202 ? -28.991 14.696 37.842 1.00 70.25 202 ALA A N 1
ATOM 1538 C CA . ALA A 1 202 ? -27.967 14.720 38.882 1.00 70.25 202 ALA A CA 1
ATOM 1539 C C . ALA A 1 202 ? -27.691 13.343 39.516 1.00 70.25 202 ALA A C 1
ATOM 1541 O O . ALA A 1 202 ? -26.810 13.246 40.369 1.00 70.25 202 ALA A O 1
ATOM 1542 N N . SER A 1 203 ? -28.429 12.286 39.150 1.00 76.06 203 SER A N 1
ATOM 1543 C CA . SER A 1 203 ? -28.189 10.950 39.703 1.00 76.06 203 SER A CA 1
ATOM 1544 C C . SER A 1 203 ? -26.987 10.277 39.028 1.00 76.06 203 SER A C 1
ATOM 1546 O O . SER A 1 203 ? -26.757 10.424 37.823 1.00 76.06 203 SER A O 1
ATOM 1548 N N . GLU A 1 204 ? -26.211 9.503 39.797 1.00 63.66 204 GLU A N 1
ATOM 1549 C CA . GLU A 1 204 ? -25.089 8.720 39.252 1.00 63.66 204 GLU A CA 1
ATOM 1550 C C . GLU A 1 204 ? -25.550 7.771 38.141 1.00 63.66 204 GLU A C 1
ATOM 1552 O O . GLU A 1 204 ? -24.851 7.600 37.144 1.00 63.66 204 GLU A O 1
ATOM 1557 N N . VAL A 1 205 ? -26.760 7.217 38.269 1.00 65.88 205 VAL A N 1
ATOM 1558 C CA . VAL A 1 205 ? -27.379 6.323 37.282 1.00 65.88 205 VAL A CA 1
ATOM 1559 C C . VAL A 1 205 ? -27.581 7.033 35.938 1.00 65.88 205 VAL A C 1
ATOM 1561 O O . VAL A 1 205 ? -27.297 6.455 34.886 1.00 65.88 205 VAL A O 1
ATOM 1564 N N . TRP A 1 206 ? -28.001 8.302 35.946 1.00 73.81 206 TRP A N 1
ATOM 1565 C CA . TRP A 1 206 ? -28.157 9.101 34.728 1.00 73.81 206 TRP A CA 1
ATOM 1566 C C . TRP A 1 206 ? -26.805 9.456 34.093 1.00 73.81 206 TRP A C 1
ATOM 1568 O O . TRP A 1 206 ? -26.629 9.331 32.877 1.00 73.81 206 TRP A O 1
ATOM 1578 N N . LEU A 1 207 ? -25.814 9.831 34.908 1.00 68.19 207 LEU A N 1
ATOM 1579 C CA . LEU A 1 207 ? -24.464 10.157 34.437 1.00 68.19 207 LEU A CA 1
ATOM 1580 C C . LEU A 1 207 ? -23.750 8.943 33.834 1.00 68.19 207 LEU A C 1
ATOM 1582 O O . LEU A 1 207 ? -23.145 9.055 32.769 1.00 68.19 207 LEU A O 1
ATOM 1586 N N . LEU A 1 208 ? -23.855 7.771 34.464 1.00 67.50 208 LEU A N 1
ATOM 1587 C CA . LEU A 1 208 ? -23.322 6.508 33.943 1.00 67.50 208 LEU A CA 1
ATOM 1588 C C . LEU A 1 208 ? -23.965 6.126 32.601 1.00 67.50 208 LEU A C 1
ATOM 1590 O O . LEU A 1 208 ? -23.270 5.635 31.708 1.00 67.50 208 LEU A O 1
ATOM 1594 N N . LYS A 1 209 ? -25.262 6.413 32.427 1.00 65.12 209 LYS A N 1
ATOM 1595 C CA . LYS A 1 209 ? -26.011 6.166 31.185 1.00 65.12 209 LYS A CA 1
ATOM 1596 C C . LYS A 1 209 ? -25.589 7.093 30.038 1.00 65.12 209 LYS A C 1
ATOM 1598 O O . LYS A 1 209 ? -25.461 6.624 28.911 1.00 65.12 209 LYS A O 1
ATOM 1603 N N . ASN A 1 210 ? -25.297 8.363 30.328 1.00 67.19 210 ASN A N 1
ATOM 1604 C CA . ASN A 1 210 ? -24.900 9.378 29.336 1.00 67.19 210 ASN A CA 1
ATOM 1605 C C . ASN A 1 210 ? -23.382 9.586 29.194 1.00 67.19 210 ASN A C 1
ATOM 1607 O O . ASN A 1 210 ? -22.941 10.412 28.396 1.00 67.19 210 ASN A O 1
ATOM 1611 N N . LYS A 1 211 ? -22.558 8.828 29.928 1.00 66.19 211 LYS A N 1
ATOM 1612 C CA . LYS A 1 211 ? -21.090 8.895 29.839 1.00 66.19 211 LYS A CA 1
ATOM 1613 C C . LYS A 1 211 ? -20.552 8.495 28.457 1.00 66.19 211 LYS A C 1
ATOM 1615 O O . LYS A 1 211 ? -19.443 8.888 28.097 1.00 66.19 211 LYS A O 1
ATOM 1620 N N . LYS A 1 212 ? -21.308 7.714 27.676 1.00 55.06 212 LYS A N 1
ATOM 1621 C CA . LYS A 1 212 ? -20.988 7.394 26.276 1.00 55.06 212 LYS A CA 1
ATOM 1622 C C . LYS A 1 212 ? -21.796 8.299 25.346 1.00 55.06 212 LYS A C 1
ATOM 1624 O O . LYS A 1 212 ? -23.005 8.434 25.502 1.00 55.06 212 LYS A O 1
ATOM 1629 N N . SER A 1 213 ? -21.106 8.915 24.385 1.00 57.25 213 SER A N 1
ATOM 1630 C CA . SER A 1 213 ? -21.732 9.732 23.344 1.00 57.25 213 SER A CA 1
ATOM 1631 C C . SER A 1 213 ? -22.791 8.909 22.598 1.00 57.25 213 SER A C 1
ATOM 1633 O O . SER A 1 213 ? -22.513 7.755 22.274 1.00 57.25 213 SER A O 1
ATOM 1635 N N . PRO A 1 214 ? -23.956 9.480 22.246 1.00 55.16 214 PRO A N 1
ATOM 1636 C CA . PRO A 1 214 ? -24.986 8.789 21.464 1.00 55.16 214 PRO A CA 1
ATOM 1637 C C . PRO A 1 214 ? -24.509 8.317 20.075 1.00 55.16 214 PRO A C 1
ATOM 1639 O O . PRO A 1 214 ? -25.219 7.570 19.407 1.00 55.16 214 PRO A O 1
ATOM 1642 N N . TRP A 1 215 ? -23.304 8.713 19.642 1.00 48.50 215 TRP A N 1
ATOM 1643 C CA . TRP A 1 215 ? -22.643 8.208 18.434 1.00 48.50 215 TRP A CA 1
ATOM 1644 C C . TRP A 1 215 ? -21.579 7.132 18.669 1.00 48.50 215 TRP A C 1
ATOM 1646 O O . TRP A 1 215 ? -21.141 6.510 17.702 1.00 48.50 215 TRP A O 1
ATOM 1656 N N . SER A 1 216 ? -21.170 6.858 19.913 1.00 45.78 216 SER A N 1
ATOM 1657 C CA . SER A 1 216 ? -20.381 5.663 20.204 1.00 45.78 216 SER A CA 1
ATOM 1658 C C . SER A 1 216 ? -21.342 4.531 20.536 1.00 45.78 216 SER A C 1
ATOM 1660 O O . SER A 1 216 ? -21.819 4.386 21.660 1.00 45.78 216 SER A O 1
ATOM 1662 N N . GLY A 1 217 ? -21.667 3.734 19.515 1.00 51.16 217 GLY A N 1
ATOM 1663 C CA . GLY A 1 217 ? -22.423 2.502 19.704 1.00 51.16 217 GLY A CA 1
ATOM 1664 C C . GLY A 1 217 ? -21.870 1.741 20.910 1.00 51.16 217 GLY A C 1
ATOM 1665 O O . GLY A 1 217 ? -20.654 1.562 21.047 1.00 51.16 217 GLY A O 1
ATOM 1666 N N . LYS A 1 218 ? -22.758 1.356 21.829 1.00 50.00 218 LYS A N 1
ATOM 1667 C CA . LYS A 1 218 ? -22.405 0.612 23.036 1.00 50.00 218 LYS A CA 1
ATOM 1668 C C . LYS A 1 218 ? -21.949 -0.788 22.608 1.00 50.00 218 LYS A C 1
ATOM 1670 O O . LYS A 1 218 ? -22.723 -1.734 22.589 1.00 50.00 218 LYS A O 1
ATOM 1675 N N . LYS A 1 219 ? -20.670 -0.935 22.263 1.00 48.38 219 LYS A N 1
ATOM 1676 C CA . LYS A 1 219 ? -19.989 -2.216 22.431 1.00 48.38 219 LYS A CA 1
ATOM 1677 C C . LYS A 1 219 ? -19.851 -2.405 23.934 1.00 48.38 219 LYS A C 1
ATOM 1679 O O . LYS A 1 219 ? -18.925 -1.891 24.562 1.00 48.38 219 LYS A O 1
ATOM 1684 N N . GLU A 1 220 ? -20.854 -3.029 24.533 1.00 46.00 220 GLU A N 1
ATOM 1685 C CA . GLU A 1 220 ? -20.644 -3.801 25.750 1.00 46.00 220 GLU A CA 1
ATOM 1686 C C . GLU A 1 220 ? -19.906 -5.065 25.314 1.00 46.00 220 GLU A C 1
ATOM 1688 O O . GLU A 1 220 ? -20.453 -6.157 25.234 1.00 46.00 220 GLU A O 1
ATOM 1693 N N . GLU A 1 221 ? -18.630 -4.892 24.968 1.00 42.19 221 GLU A N 1
ATOM 1694 C CA . GLU A 1 221 ? -17.685 -5.957 25.239 1.00 42.19 221 GLU A CA 1
ATOM 1695 C C . GLU A 1 221 ? -17.723 -6.060 26.759 1.00 42.19 221 GLU A C 1
ATOM 1697 O O . GLU A 1 221 ? -17.202 -5.192 27.467 1.00 42.19 221 GLU A O 1
ATOM 1702 N N . LEU A 1 222 ? -18.486 -7.040 27.256 1.00 47.00 222 LEU A N 1
ATOM 1703 C CA . LEU A 1 222 ? -18.353 -7.504 28.626 1.00 47.00 222 LEU A CA 1
ATOM 1704 C C . LEU A 1 222 ? -16.848 -7.538 28.894 1.00 47.00 222 LEU A C 1
ATOM 1706 O O . LEU A 1 222 ? -16.130 -8.128 28.079 1.00 47.00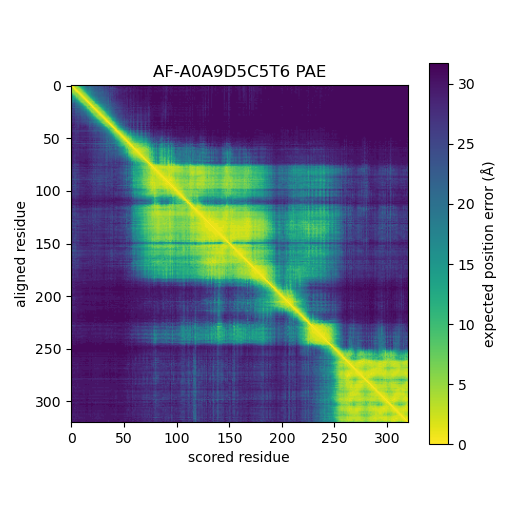 222 LEU A O 1
ATOM 1710 N N . PRO A 1 223 ? -16.337 -6.903 29.961 1.00 49.12 223 PRO A N 1
ATOM 1711 C CA . PRO A 1 223 ? -15.015 -7.253 30.420 1.00 49.12 223 PRO A CA 1
ATOM 1712 C C . PRO A 1 223 ? -15.139 -8.727 30.790 1.00 49.12 223 PRO A C 1
ATOM 1714 O O . PRO A 1 223 ? -15.598 -9.067 31.875 1.00 49.12 223 PRO A O 1
ATOM 1717 N N . THR A 1 224 ? -14.826 -9.617 29.846 1.00 56.47 224 THR A N 1
ATOM 1718 C CA . THR A 1 224 ? -14.401 -10.968 30.158 1.00 56.47 224 THR A CA 1
ATOM 1719 C C . THR A 1 224 ? -13.276 -10.723 31.120 1.00 56.47 224 THR A C 1
ATOM 1721 O O . THR A 1 224 ? -12.209 -10.259 30.710 1.00 56.47 224 THR A O 1
ATOM 1724 N N . GLU A 1 225 ? -13.572 -10.864 32.409 1.00 64.50 225 GLU A N 1
ATOM 1725 C CA . GLU A 1 225 ? -12.556 -10.783 33.423 1.00 64.50 225 GLU A CA 1
ATOM 1726 C C . GLU A 1 225 ? -11.447 -11.702 32.949 1.00 64.50 225 GLU A C 1
ATOM 1728 O O . GLU A 1 225 ? -11.667 -12.895 32.734 1.00 64.50 225 GLU A O 1
ATOM 1733 N N . LEU A 1 226 ? -10.301 -11.084 32.659 1.00 60.78 226 LEU A N 1
ATOM 1734 C CA . LEU A 1 226 ? -9.098 -11.763 32.222 1.00 60.78 226 LEU A CA 1
ATOM 1735 C C . LEU A 1 226 ? -8.948 -12.975 33.151 1.00 60.78 226 LEU A C 1
ATOM 1737 O O . LEU A 1 226 ? -9.065 -12.803 34.373 1.00 60.78 226 LEU A O 1
ATOM 1741 N N . THR A 1 227 ? -8.798 -14.185 32.606 1.00 80.19 227 THR A N 1
ATOM 1742 C CA . THR A 1 227 ? -8.741 -15.379 33.460 1.00 80.19 227 THR A CA 1
ATOM 1743 C C . THR A 1 227 ? -7.650 -15.180 34.509 1.00 80.19 227 THR A C 1
ATOM 1745 O O . THR A 1 227 ? -6.681 -14.454 34.278 1.00 80.19 227 THR A O 1
ATOM 1748 N N . GLU A 1 228 ? -7.792 -15.776 35.693 1.00 81.38 228 GLU A N 1
ATOM 1749 C CA . GLU A 1 228 ? -6.829 -15.557 36.784 1.00 81.38 228 GLU A CA 1
ATOM 1750 C C . GLU A 1 228 ? -5.378 -15.829 36.349 1.00 81.38 228 GLU A C 1
ATOM 1752 O O . GLU A 1 228 ? -4.449 -15.182 36.821 1.00 81.38 228 GLU A O 1
ATOM 1757 N N . GLU A 1 229 ? -5.187 -16.734 35.389 1.00 82.69 229 GLU A N 1
ATOM 1758 C CA . GLU A 1 229 ? -3.903 -17.025 34.749 1.00 82.69 229 GLU A CA 1
ATOM 1759 C C . GLU A 1 229 ? -3.381 -15.869 33.888 1.00 82.69 229 GLU A C 1
ATOM 1761 O O . GLU A 1 229 ? -2.203 -15.531 33.955 1.00 82.69 229 GLU A O 1
ATOM 1766 N N . GLN A 1 230 ? -4.249 -15.215 33.116 1.00 82.75 230 GLN A N 1
ATOM 1767 C CA . GLN A 1 230 ? -3.880 -14.039 32.334 1.00 82.75 230 GLN A CA 1
ATOM 1768 C C . GLN A 1 230 ? -3.581 -12.835 33.243 1.00 82.75 230 GLN A C 1
ATOM 1770 O O . GLN A 1 230 ? -2.682 -12.055 32.928 1.00 82.75 230 GLN A O 1
ATOM 1775 N N . LYS A 1 231 ? -4.293 -12.691 34.377 1.00 86.38 231 LYS A N 1
ATOM 1776 C CA . LYS A 1 231 ? -4.010 -11.643 35.382 1.00 86.38 231 LYS A CA 1
ATOM 1777 C C . LYS A 1 231 ? -2.633 -11.870 36.009 1.00 86.38 231 LYS A C 1
ATOM 1779 O O . LYS A 1 231 ? -1.806 -10.965 35.989 1.00 86.38 231 LYS A O 1
ATOM 1784 N N . LYS A 1 232 ? -2.350 -13.104 36.441 1.00 88.25 232 LYS A N 1
ATOM 1785 C CA . LYS A 1 232 ? -1.036 -13.504 36.975 1.00 88.25 232 LYS A CA 1
ATOM 1786 C C . LYS A 1 232 ? 0.092 -13.300 35.966 1.00 88.25 232 LYS A C 1
ATOM 1788 O O . LYS A 1 232 ? 1.140 -12.787 36.331 1.00 88.25 232 LYS A O 1
ATOM 1793 N N . TYR A 1 233 ? -0.127 -13.634 34.695 1.00 86.00 233 TYR A N 1
ATOM 1794 C CA . TYR A 1 233 ? 0.864 -13.402 33.643 1.00 86.00 233 TYR A CA 1
ATOM 1795 C C . TYR A 1 233 ? 1.119 -11.906 33.393 1.00 86.00 233 TYR A C 1
ATOM 1797 O O . TYR A 1 233 ? 2.263 -11.493 33.207 1.00 86.00 233 TYR A O 1
ATOM 1805 N N . ALA A 1 234 ? 0.070 -11.077 33.401 1.00 84.56 234 ALA A N 1
ATOM 1806 C CA . ALA A 1 234 ? 0.207 -9.628 33.257 1.00 84.56 234 ALA A CA 1
ATOM 1807 C C . ALA A 1 234 ? 0.953 -9.000 34.447 1.00 84.56 234 ALA A C 1
ATOM 1809 O O . ALA A 1 234 ? 1.789 -8.118 34.243 1.00 84.56 234 ALA A O 1
ATOM 1810 N N . GLU A 1 235 ? 0.689 -9.479 35.665 1.00 86.94 235 GLU A N 1
ATOM 1811 C CA . GLU A 1 235 ? 1.389 -9.080 36.891 1.00 86.94 235 GLU A CA 1
ATOM 1812 C C . GLU A 1 235 ? 2.860 -9.518 36.874 1.00 86.94 235 GLU A C 1
ATOM 1814 O O . GLU A 1 235 ? 3.738 -8.686 37.089 1.00 86.94 235 GLU A O 1
ATOM 1819 N N . GLU A 1 236 ? 3.154 -10.769 36.509 1.00 87.38 236 GLU A N 1
ATOM 1820 C CA . GLU A 1 236 ? 4.525 -11.284 36.376 1.00 87.38 236 GLU A CA 1
ATOM 1821 C C . GLU A 1 236 ? 5.314 -10.515 35.303 1.00 87.38 236 GLU A C 1
ATOM 1823 O O . GLU A 1 236 ? 6.485 -10.176 35.484 1.00 87.38 236 GLU A O 1
ATOM 1828 N N . TYR A 1 237 ? 4.674 -10.177 34.180 1.00 86.44 237 TYR A N 1
ATOM 1829 C CA . TYR A 1 237 ? 5.299 -9.377 33.130 1.00 86.44 237 TYR A CA 1
ATOM 1830 C C . TYR A 1 237 ? 5.556 -7.933 33.580 1.00 86.44 237 TYR A C 1
ATOM 1832 O O . TYR A 1 237 ? 6.604 -7.363 33.259 1.00 86.44 237 TYR A O 1
ATOM 1840 N N . ALA A 1 238 ? 4.626 -7.339 34.334 1.00 87.19 238 ALA A N 1
ATOM 1841 C CA . ALA A 1 238 ? 4.798 -6.014 34.919 1.00 87.19 238 ALA A CA 1
ATOM 1842 C C . ALA A 1 238 ? 5.932 -6.002 35.954 1.00 87.19 238 ALA A C 1
ATOM 1844 O O . ALA A 1 238 ? 6.754 -5.084 35.942 1.00 87.19 238 ALA A O 1
ATOM 1845 N N . GLU A 1 239 ? 6.035 -7.040 36.783 1.00 86.31 239 GLU A N 1
ATOM 1846 C CA . GLU A 1 239 ? 7.091 -7.192 37.783 1.00 86.31 239 GLU A CA 1
ATOM 1847 C C . GLU A 1 239 ? 8.460 -7.416 37.128 1.00 86.31 239 GLU A C 1
ATOM 1849 O O . GLU A 1 239 ? 9.419 -6.718 37.452 1.00 86.31 239 GLU A O 1
ATOM 1854 N N . LYS A 1 240 ? 8.541 -8.268 36.100 1.00 86.50 240 LYS A N 1
ATOM 1855 C CA . LYS A 1 240 ? 9.762 -8.479 35.304 1.00 86.50 240 LYS A CA 1
ATOM 1856 C C . LYS A 1 240 ? 10.205 -7.222 34.554 1.00 86.50 240 LYS A C 1
ATOM 1858 O O . LYS A 1 240 ? 11.404 -6.972 34.404 1.00 86.50 240 LYS A O 1
ATOM 1863 N N . LYS A 1 241 ? 9.257 -6.416 34.066 1.00 85.06 241 LYS A N 1
ATOM 1864 C CA . LYS A 1 241 ? 9.551 -5.114 33.454 1.00 85.06 241 LYS A CA 1
ATOM 1865 C C . LYS A 1 241 ? 10.068 -4.124 34.503 1.00 85.06 241 LYS A C 1
ATOM 1867 O O . LYS A 1 241 ? 11.074 -3.471 34.245 1.00 85.06 241 LYS A O 1
ATOM 1872 N N . ALA A 1 242 ? 9.444 -4.067 35.679 1.00 80.69 242 ALA A N 1
ATOM 1873 C CA . ALA A 1 242 ? 9.865 -3.203 36.780 1.00 80.69 242 ALA A CA 1
ATOM 1874 C C . ALA A 1 242 ? 11.236 -3.604 37.352 1.00 80.69 242 ALA A C 1
ATOM 1876 O O . ALA A 1 242 ? 12.042 -2.738 37.680 1.00 80.69 242 ALA A O 1
ATOM 1877 N N . GLU A 1 243 ? 11.544 -4.899 37.435 1.00 79.06 243 GLU A N 1
ATOM 1878 C CA . GLU A 1 243 ? 12.863 -5.403 37.832 1.00 79.06 243 GLU A CA 1
ATOM 1879 C C . GLU A 1 243 ? 13.930 -5.042 36.790 1.00 79.06 243 GLU A C 1
ATOM 1881 O O . GLU A 1 243 ? 15.012 -4.569 37.139 1.00 79.06 243 GLU A O 1
ATOM 1886 N N . LYS A 1 244 ? 13.606 -5.176 35.499 1.00 72.00 244 LYS A N 1
ATOM 1887 C CA . LYS A 1 244 ? 14.484 -4.750 34.403 1.00 72.00 244 LYS A CA 1
ATOM 1888 C C . LYS A 1 244 ? 14.719 -3.237 34.396 1.00 72.00 244 LYS A C 1
ATOM 1890 O O . LYS A 1 244 ? 15.826 -2.817 34.081 1.00 72.00 244 LYS A O 1
ATOM 1895 N N . GLU A 1 245 ? 13.714 -2.433 34.735 1.00 63.69 245 GLU A N 1
ATOM 1896 C CA . GLU A 1 245 ? 13.847 -0.976 34.870 1.00 63.69 245 GLU A CA 1
ATOM 1897 C C . GLU A 1 245 ? 14.669 -0.604 36.115 1.00 63.69 245 GLU A C 1
ATOM 1899 O O . GLU A 1 245 ? 15.594 0.197 36.005 1.00 63.69 245 GLU A O 1
ATOM 1904 N N . ARG A 1 246 ? 14.467 -1.282 37.255 1.00 64.94 246 ARG A N 1
ATOM 1905 C CA . ARG A 1 246 ? 15.316 -1.133 38.457 1.00 64.94 246 ARG A CA 1
ATOM 1906 C C . ARG A 1 246 ? 16.771 -1.557 38.229 1.00 64.94 246 ARG A C 1
ATOM 1908 O O . ARG A 1 246 ? 17.667 -1.001 38.854 1.00 64.94 246 ARG A O 1
ATOM 1915 N N . GLY A 1 247 ? 17.021 -2.518 37.340 1.00 53.09 247 GLY A N 1
ATOM 1916 C CA . GLY A 1 247 ? 18.366 -2.896 36.890 1.00 53.09 247 GLY A CA 1
ATOM 1917 C C . GLY A 1 247 ? 18.886 -2.096 35.686 1.00 53.09 247 GLY A C 1
ATOM 1918 O O . GLY A 1 247 ? 20.029 -2.299 35.275 1.00 53.09 247 GLY A O 1
ATOM 1919 N N . GLY A 1 248 ? 18.058 -1.227 35.096 1.00 45.72 248 GLY A N 1
ATOM 1920 C CA . GLY A 1 248 ? 18.277 -0.596 33.791 1.00 45.72 248 GLY A CA 1
ATOM 1921 C C . GLY A 1 248 ? 18.678 0.879 33.825 1.00 45.72 248 GLY A C 1
ATOM 1922 O O . GLY A 1 248 ? 19.133 1.391 32.807 1.00 45.72 248 GLY A O 1
ATOM 1923 N N . GLU A 1 249 ? 18.597 1.560 34.969 1.00 41.16 249 GLU A N 1
ATOM 1924 C CA . GLU A 1 249 ? 18.955 2.988 35.101 1.00 41.16 249 GLU A CA 1
ATOM 1925 C C . GLU A 1 249 ? 20.466 3.256 35.270 1.00 41.16 249 GLU A C 1
ATOM 1927 O O . GLU A 1 249 ? 20.885 4.303 35.753 1.00 41.16 249 GLU A O 1
ATOM 1932 N N . GLY A 1 250 ? 21.322 2.324 34.849 1.00 45.62 250 GLY A N 1
ATOM 1933 C CA . GLY A 1 250 ? 22.768 2.425 35.040 1.00 45.62 250 GLY A CA 1
ATOM 1934 C C . GLY A 1 250 ? 23.584 1.918 33.863 1.00 45.62 250 GLY A C 1
ATOM 1935 O O . GLY A 1 250 ? 24.501 1.128 34.076 1.00 45.62 250 GLY A O 1
ATOM 1936 N N . ARG A 1 251 ? 23.252 2.307 32.625 1.00 46.72 251 ARG A N 1
ATOM 1937 C CA . ARG A 1 251 ? 24.177 2.190 31.480 1.00 46.72 251 ARG A CA 1
ATOM 1938 C C . ARG A 1 251 ? 23.671 2.945 30.253 1.00 46.72 251 ARG A C 1
ATOM 1940 O O . ARG A 1 251 ? 23.370 2.357 29.217 1.00 46.72 251 ARG A O 1
ATOM 1947 N N . GLU A 1 252 ? 23.652 4.269 30.334 1.00 40.75 252 GLU A N 1
ATOM 1948 C CA . GLU A 1 252 ? 23.865 5.034 29.110 1.00 40.75 252 GLU A CA 1
ATOM 1949 C C . GLU A 1 252 ? 25.310 4.780 28.678 1.00 40.75 252 GLU A C 1
ATOM 1951 O O . GLU A 1 252 ? 26.264 5.203 29.329 1.00 40.75 252 GLU A O 1
ATOM 1956 N N . ARG A 1 253 ? 25.488 4.004 27.607 1.00 46.69 253 ARG A N 1
ATOM 1957 C CA . ARG A 1 253 ? 26.772 3.950 26.914 1.00 46.69 253 ARG A CA 1
ATOM 1958 C C . ARG A 1 253 ? 26.911 5.287 26.191 1.00 46.69 253 ARG A C 1
ATOM 1960 O O . ARG A 1 253 ? 26.414 5.440 25.081 1.00 46.69 253 ARG A O 1
ATOM 1967 N N . MET A 1 254 ? 27.504 6.265 26.863 1.00 43.81 254 MET A N 1
ATOM 1968 C CA . MET A 1 254 ? 27.804 7.558 26.263 1.00 43.81 254 MET A CA 1
ATOM 1969 C C . MET A 1 254 ? 28.955 7.382 25.268 1.00 43.81 254 MET A C 1
ATOM 1971 O O . MET A 1 254 ? 30.108 7.191 25.649 1.00 43.81 254 MET A O 1
ATOM 1975 N N . GLU A 1 255 ? 28.618 7.392 23.982 1.00 56.12 255 GLU A N 1
ATOM 1976 C CA . GLU A 1 255 ? 29.580 7.391 22.882 1.00 56.12 255 GLU A CA 1
ATOM 1977 C C . GLU A 1 255 ? 29.854 8.847 22.488 1.00 56.12 255 GLU A C 1
ATOM 1979 O O . GLU A 1 255 ? 28.973 9.540 21.978 1.00 56.12 255 GLU A O 1
ATOM 1984 N N . HIS A 1 256 ? 31.075 9.327 22.737 1.00 57.47 256 HIS A N 1
ATOM 1985 C CA . HIS A 1 256 ? 31.476 10.693 22.396 1.00 57.47 256 HIS A CA 1
ATOM 1986 C C . HIS A 1 256 ? 32.402 10.685 21.179 1.00 57.47 256 HIS A C 1
ATOM 1988 O O . HIS A 1 256 ? 33.471 10.067 21.178 1.00 57.47 256 HIS A O 1
ATOM 1994 N N . ALA A 1 257 ? 31.980 11.385 20.127 1.00 63.75 257 ALA A N 1
ATOM 1995 C CA . ALA A 1 257 ? 32.733 11.533 18.889 1.00 63.75 257 ALA A CA 1
ATOM 1996 C C . ALA A 1 257 ? 33.494 12.863 18.856 1.00 63.75 257 ALA A C 1
ATOM 1998 O O . ALA A 1 257 ? 33.033 13.876 19.388 1.00 63.75 257 ALA A O 1
ATOM 1999 N N . ASP A 1 258 ? 34.636 12.870 18.173 1.00 69.00 258 ASP A N 1
ATOM 2000 C CA . ASP A 1 258 ? 35.336 14.107 17.834 1.00 69.00 258 ASP A CA 1
ATOM 2001 C C . ASP A 1 258 ? 34.473 15.048 16.995 1.00 69.00 258 ASP A C 1
ATOM 2003 O O . ASP A 1 258 ? 33.650 14.611 16.190 1.00 69.00 258 ASP A O 1
ATOM 2007 N N . LYS A 1 259 ? 34.787 16.349 17.025 1.00 67.44 259 LYS A N 1
ATOM 2008 C CA . LYS A 1 259 ? 34.194 17.345 16.109 1.00 67.44 259 LYS A CA 1
ATOM 2009 C C . LYS A 1 259 ? 34.337 16.991 14.625 1.00 67.44 259 LYS A C 1
ATOM 2011 O O . LYS A 1 259 ? 33.490 17.363 13.822 1.00 67.44 259 LYS A O 1
ATOM 2016 N N . ASN A 1 260 ? 35.401 16.274 14.269 1.00 69.31 260 ASN A N 1
ATOM 2017 C CA . ASN A 1 260 ? 35.652 15.806 12.905 1.00 69.31 260 ASN A CA 1
ATOM 2018 C C . ASN A 1 260 ? 35.050 14.414 12.623 1.00 69.31 260 ASN A C 1
ATOM 2020 O O . ASN A 1 260 ? 35.206 13.904 11.513 1.00 69.31 260 ASN A O 1
ATOM 2024 N N . GLY A 1 261 ? 34.424 13.772 13.619 1.00 75.31 261 GLY A N 1
ATOM 2025 C CA . GLY A 1 261 ? 33.833 12.433 13.521 1.00 75.31 261 GLY A CA 1
ATOM 2026 C C . GLY A 1 261 ? 34.831 11.332 13.156 1.00 75.31 261 GLY A C 1
ATOM 2027 O O . GLY A 1 261 ? 34.440 10.304 12.608 1.00 75.31 261 GLY A O 1
ATOM 2028 N N . ARG A 1 262 ? 36.133 11.568 13.372 1.00 84.00 262 ARG A N 1
ATOM 2029 C CA . ARG A 1 262 ? 37.198 10.636 12.985 1.00 84.00 262 ARG A CA 1
ATOM 2030 C C . ARG A 1 262 ? 37.449 9.609 14.075 1.00 84.00 262 ARG A C 1
ATOM 2032 O O . ARG A 1 262 ? 37.494 8.426 13.751 1.00 84.00 262 ARG A O 1
ATOM 2039 N N . PHE A 1 263 ? 37.584 10.044 15.327 1.00 86.38 263 PHE A N 1
ATOM 2040 C CA . PHE A 1 263 ? 37.708 9.136 16.454 1.00 86.38 263 PHE A CA 1
ATOM 2041 C C . PHE A 1 263 ? 36.441 9.121 17.309 1.00 86.38 263 PHE A C 1
ATOM 2043 O O . PHE A 1 263 ? 35.738 10.124 17.458 1.00 86.38 263 PHE A O 1
ATOM 2050 N N . VAL A 1 264 ? 36.152 7.939 17.846 1.00 89.19 264 VAL A N 1
ATOM 2051 C CA . VAL A 1 264 ? 35.090 7.693 18.818 1.00 89.19 264 VAL A CA 1
ATOM 2052 C C . VAL A 1 264 ? 35.724 7.194 20.102 1.00 89.19 264 VAL A C 1
ATOM 2054 O O . VAL A 1 264 ? 36.622 6.348 20.082 1.00 89.19 264 VAL A O 1
ATOM 2057 N N . MET A 1 265 ? 35.251 7.739 21.212 1.00 87.75 265 MET A N 1
ATOM 2058 C CA . MET A 1 265 ? 35.731 7.452 22.550 1.00 87.75 265 MET A CA 1
ATOM 2059 C C . MET A 1 265 ? 34.624 6.782 23.369 1.00 87.75 265 MET A C 1
ATOM 2061 O O . MET A 1 265 ? 33.474 7.218 23.334 1.00 87.75 265 MET A O 1
ATOM 2065 N N . SER A 1 266 ? 34.982 5.733 24.111 1.00 87.62 266 SER A N 1
ATOM 2066 C CA . SER A 1 266 ? 34.083 5.054 25.050 1.00 87.62 266 SER A CA 1
ATOM 2067 C C . SER A 1 266 ? 34.828 4.646 26.317 1.00 87.62 266 SER A C 1
ATOM 2069 O O . SER A 1 266 ? 35.894 4.029 26.251 1.00 87.62 266 SER A O 1
ATOM 2071 N N . GLY A 1 267 ? 34.229 4.930 27.472 1.00 89.19 267 GLY A N 1
ATOM 2072 C CA . GLY A 1 267 ? 34.663 4.412 28.769 1.00 89.19 267 GLY A CA 1
ATOM 2073 C C . GLY A 1 267 ? 34.248 2.953 28.986 1.00 89.19 267 GLY A C 1
ATOM 2074 O O . GLY A 1 267 ? 33.262 2.481 28.418 1.00 89.19 267 GLY A O 1
ATOM 2075 N N . ASP A 1 268 ? 35.016 2.240 29.806 1.00 88.12 268 ASP A N 1
ATOM 2076 C CA . ASP A 1 268 ? 34.793 0.846 30.195 1.00 88.12 268 ASP A CA 1
ATOM 2077 C C . ASP A 1 268 ? 34.603 0.708 31.720 1.00 88.12 268 ASP A C 1
ATOM 2079 O O . ASP A 1 268 ? 35.047 1.547 32.515 1.00 88.12 268 ASP A O 1
ATOM 2083 N N . GLY A 1 269 ? 33.978 -0.395 32.140 1.00 85.25 269 GLY A N 1
ATOM 2084 C CA . GLY A 1 269 ? 33.728 -0.733 33.546 1.00 85.25 269 GLY A CA 1
ATOM 2085 C C . GLY A 1 269 ? 34.999 -0.980 34.364 1.00 85.25 269 GLY A C 1
ATOM 2086 O O . GLY A 1 269 ? 34.991 -0.816 35.578 1.00 85.25 269 GLY A O 1
ATOM 2087 N N . GLU A 1 270 ? 36.107 -1.317 33.704 1.00 84.56 270 GLU A N 1
ATOM 2088 C CA . GLU A 1 270 ? 37.419 -1.524 34.336 1.00 84.56 270 GLU A CA 1
ATOM 2089 C C . GLU A 1 270 ? 38.258 -0.234 34.455 1.00 84.56 270 GLU A C 1
ATOM 2091 O O . GLU A 1 270 ? 39.461 -0.299 34.716 1.00 84.56 270 GLU A O 1
ATOM 2096 N N . GLY A 1 271 ? 37.667 0.939 34.189 1.00 85.12 271 GLY A N 1
ATOM 2097 C CA . GLY A 1 271 ? 38.367 2.230 34.273 1.00 85.12 271 GLY A CA 1
ATOM 2098 C C . GLY A 1 271 ? 39.287 2.537 33.093 1.00 85.12 271 GLY A C 1
ATOM 2099 O O . GLY A 1 271 ? 40.116 3.452 33.154 1.00 85.12 271 GLY A O 1
ATOM 2100 N N . LYS A 1 272 ? 39.152 1.774 32.005 1.00 89.88 272 LYS A N 1
ATOM 2101 C CA . LYS A 1 272 ? 39.846 2.006 30.736 1.00 89.88 272 LYS A CA 1
ATOM 2102 C C . LYS A 1 272 ? 38.988 2.879 29.824 1.00 89.88 272 LYS A C 1
ATOM 2104 O O . LYS A 1 272 ? 37.770 2.757 29.814 1.00 89.88 272 LYS A O 1
ATOM 2109 N N . CYS A 1 273 ? 39.629 3.725 29.034 1.00 89.62 273 CYS A N 1
ATOM 2110 C CA . CYS A 1 273 ? 39.011 4.491 27.965 1.00 89.62 273 CYS A CA 1
ATOM 2111 C C . CYS A 1 273 ? 39.555 3.997 26.621 1.00 89.62 273 CYS A C 1
ATOM 2113 O O . CYS A 1 273 ? 40.770 3.847 26.443 1.00 89.62 273 CYS A O 1
ATOM 2115 N N . TRP A 1 274 ? 38.653 3.704 25.692 1.00 90.19 274 TRP A N 1
ATOM 2116 C CA . TRP A 1 274 ? 38.961 3.150 24.383 1.00 90.19 274 TRP A CA 1
ATOM 2117 C C . TRP A 1 274 ? 38.740 4.191 23.296 1.00 90.19 274 TRP A C 1
ATOM 2119 O O . TRP A 1 274 ? 37.685 4.819 23.238 1.00 90.19 274 TRP A O 1
ATOM 2129 N N . PHE A 1 275 ? 39.716 4.302 22.400 1.00 90.19 275 PHE A N 1
ATOM 2130 C CA . PHE A 1 275 ? 39.672 5.165 21.228 1.00 90.19 275 PHE A CA 1
ATOM 2131 C C . PHE A 1 275 ? 39.600 4.311 19.976 1.00 90.19 275 PHE A C 1
ATOM 2133 O O . PHE A 1 275 ? 40.426 3.416 19.780 1.00 90.19 275 PHE A O 1
ATOM 2140 N N . TRP A 1 276 ? 38.649 4.622 19.109 1.00 90.75 276 TRP A N 1
ATOM 2141 C CA . TRP A 1 276 ? 38.376 3.904 17.872 1.00 90.75 276 TRP A CA 1
ATOM 2142 C C . TRP A 1 276 ? 38.446 4.864 16.698 1.00 90.75 276 TRP A C 1
ATOM 2144 O O . TRP A 1 276 ? 37.954 5.982 16.794 1.00 90.75 276 TRP A O 1
ATOM 2154 N N . ASP A 1 277 ? 39.019 4.433 15.580 1.00 89.56 277 ASP A N 1
ATOM 2155 C CA . ASP A 1 277 ? 38.890 5.161 14.315 1.00 89.56 277 ASP A CA 1
ATOM 2156 C C . ASP A 1 277 ? 37.578 4.754 13.627 1.00 89.56 277 ASP A C 1
ATOM 2158 O O . ASP A 1 277 ? 37.368 3.576 13.328 1.00 89.56 277 ASP A O 1
ATOM 2162 N N . TRP A 1 278 ? 36.691 5.719 13.373 1.00 82.75 278 TRP A N 1
ATOM 2163 C CA . TRP A 1 278 ? 35.336 5.483 12.860 1.00 82.75 278 TRP A CA 1
ATOM 2164 C C . TRP A 1 278 ? 35.335 4.806 11.489 1.00 82.75 278 TRP A C 1
ATOM 2166 O O . TRP A 1 278 ? 34.507 3.940 11.217 1.00 82.75 278 TRP A O 1
ATOM 2176 N N . LYS A 1 279 ? 36.284 5.165 10.614 1.00 85.31 279 LYS A N 1
ATOM 2177 C CA . LYS A 1 279 ? 36.327 4.630 9.242 1.00 85.31 279 LYS A CA 1
ATOM 2178 C C . LYS A 1 279 ? 36.852 3.203 9.174 1.00 85.31 279 LYS A C 1
ATOM 2180 O O . LYS A 1 279 ? 36.426 2.440 8.314 1.00 85.31 279 LYS A O 1
ATOM 2185 N N . SER A 1 280 ? 37.822 2.870 10.021 1.00 83.12 280 SER A N 1
ATOM 2186 C CA . SER A 1 280 ? 38.471 1.556 10.010 1.00 83.12 280 SER A CA 1
ATOM 2187 C C . SER A 1 280 ? 37.910 0.597 11.062 1.00 83.12 280 SER A C 1
ATOM 2189 O O . SER A 1 280 ? 38.243 -0.587 11.023 1.00 83.12 280 SER A O 1
ATOM 2191 N N . CYS A 1 281 ? 37.077 1.094 11.985 1.00 81.31 281 CYS A N 1
ATOM 2192 C CA . CYS A 1 281 ? 36.536 0.382 13.148 1.00 81.31 281 CYS A CA 1
ATOM 2193 C C . CYS A 1 281 ? 37.615 -0.336 13.978 1.00 81.31 281 CYS A C 1
ATOM 2195 O O . CYS A 1 281 ? 37.348 -1.342 14.634 1.00 81.31 281 CYS A O 1
ATOM 2197 N N . LYS A 1 282 ? 38.855 0.162 13.935 1.00 86.50 282 LYS A N 1
ATOM 2198 C CA . LYS A 1 282 ? 39.988 -0.395 14.676 1.00 86.50 282 LYS A CA 1
ATOM 2199 C C . LYS A 1 282 ? 40.243 0.419 15.933 1.00 86.50 282 LYS A C 1
ATOM 2201 O O . LYS A 1 282 ? 40.100 1.642 15.932 1.00 86.50 282 LYS A O 1
ATOM 2206 N N . VAL A 1 283 ? 40.673 -0.275 16.986 1.00 87.44 283 VAL A N 1
ATOM 2207 C CA . VAL A 1 283 ? 41.163 0.362 18.211 1.00 87.44 283 VAL A CA 1
ATOM 2208 C C . VAL A 1 283 ? 42.416 1.153 17.864 1.00 87.44 283 VAL A C 1
ATOM 2210 O O . VAL A 1 283 ? 43.417 0.587 17.426 1.00 87.44 283 VAL A O 1
ATOM 2213 N N . PHE A 1 284 ? 42.351 2.462 18.060 1.00 85.69 284 PHE A N 1
ATOM 2214 C CA . PHE A 1 284 ? 43.483 3.362 17.909 1.00 85.69 284 PHE A CA 1
ATOM 2215 C C . PHE A 1 284 ? 44.365 3.342 19.159 1.00 85.69 284 PHE A C 1
ATOM 2217 O O . PHE A 1 284 ? 45.587 3.223 19.063 1.00 85.69 284 PHE A O 1
ATOM 2224 N N . ARG A 1 285 ? 43.749 3.446 20.344 1.00 83.62 285 ARG A N 1
ATOM 2225 C CA . ARG A 1 285 ? 44.456 3.488 21.629 1.00 83.62 285 ARG A CA 1
ATOM 2226 C C . ARG A 1 285 ? 43.553 3.042 22.778 1.00 83.62 285 ARG A C 1
ATOM 2228 O O . ARG A 1 285 ? 42.346 3.260 22.744 1.00 83.62 285 ARG A O 1
ATOM 2235 N N . THR A 1 286 ? 44.160 2.482 23.819 1.00 89.81 286 THR A N 1
ATOM 2236 C CA . THR A 1 286 ? 43.505 2.198 25.102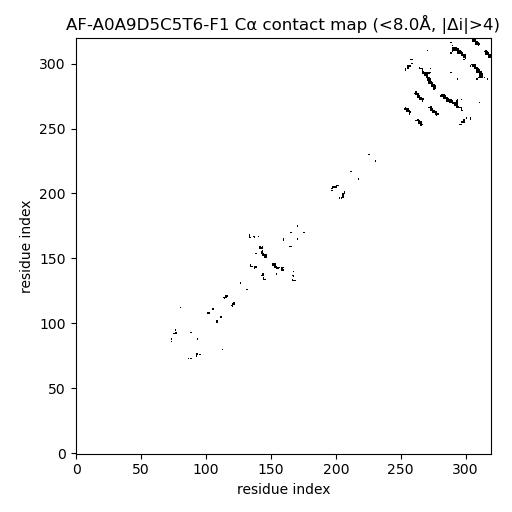 1.00 89.81 286 THR A CA 1
ATOM 2237 C C . THR A 1 286 ? 44.264 2.932 26.202 1.00 89.81 286 THR A C 1
ATOM 2239 O O . THR A 1 286 ? 45.481 2.778 26.319 1.00 89.81 286 THR A O 1
ATOM 2242 N N . LEU A 1 287 ? 43.564 3.738 26.997 1.00 88.69 287 LEU A N 1
ATOM 2243 C CA . LEU A 1 287 ? 44.117 4.473 28.136 1.00 88.69 287 LEU A CA 1
ATOM 2244 C C . LEU A 1 287 ? 43.554 3.898 29.434 1.00 88.69 287 LEU A C 1
ATOM 2246 O O . LEU A 1 287 ? 42.351 3.691 29.546 1.00 88.69 287 LEU A O 1
ATOM 2250 N N . LYS A 1 288 ? 44.403 3.641 30.434 1.00 89.31 288 LYS A N 1
ATOM 2251 C CA . LYS A 1 288 ? 43.936 3.299 31.784 1.00 89.31 288 LYS A CA 1
ATOM 2252 C C . LYS A 1 288 ? 43.772 4.591 32.577 1.00 89.31 288 LYS A C 1
ATOM 2254 O O . LYS A 1 288 ? 44.764 5.161 33.026 1.00 89.31 288 LYS A O 1
ATOM 2259 N N . CYS A 1 289 ? 42.534 5.055 32.711 1.00 86.06 289 CYS A N 1
ATOM 2260 C CA . CYS A 1 289 ? 42.239 6.364 33.278 1.00 86.06 289 CYS A CA 1
ATOM 2261 C C . CYS A 1 289 ? 41.991 6.285 34.787 1.00 86.06 289 CYS A C 1
ATOM 2263 O O . CYS A 1 289 ? 42.592 7.051 35.537 1.00 86.06 289 CYS A O 1
ATOM 2265 N N . HIS A 1 290 ? 41.180 5.337 35.253 1.00 87.44 290 HIS A N 1
ATOM 2266 C CA . HIS A 1 290 ? 40.711 5.272 36.642 1.00 87.44 290 HIS A CA 1
ATOM 2267 C C . HIS A 1 290 ? 40.907 3.873 37.246 1.00 87.44 290 HIS A C 1
ATOM 2269 O O . HIS A 1 290 ? 41.117 2.898 36.522 1.00 87.44 290 HIS A O 1
ATOM 2275 N N . GLU A 1 291 ? 40.894 3.778 38.579 1.00 84.38 291 GLU A N 1
ATOM 2276 C CA . GLU A 1 291 ? 40.934 2.484 39.288 1.00 84.38 291 GLU A CA 1
ATOM 2277 C C . GLU A 1 291 ? 39.551 1.813 39.368 1.00 84.38 291 GLU A C 1
ATOM 2279 O O . GLU A 1 291 ? 39.470 0.598 39.535 1.00 84.38 291 GLU A O 1
ATOM 2284 N N . GLY A 1 292 ? 38.476 2.590 39.196 1.00 82.69 292 GLY A N 1
ATOM 2285 C CA . GLY A 1 292 ? 37.090 2.120 39.113 1.00 82.69 292 GLY A CA 1
ATOM 2286 C C . GLY A 1 292 ? 36.438 2.422 37.761 1.00 82.69 292 GLY A C 1
ATOM 2287 O O . GLY A 1 292 ? 37.106 2.847 36.822 1.00 82.69 292 GLY A O 1
ATOM 2288 N N . VAL A 1 293 ? 35.119 2.233 37.672 1.00 87.81 293 VAL A N 1
ATOM 2289 C CA . VAL A 1 293 ? 34.324 2.442 36.446 1.00 87.81 293 VAL A CA 1
ATOM 2290 C C . VAL A 1 293 ? 34.541 3.848 35.883 1.00 87.81 293 VAL A C 1
ATOM 2292 O O . VAL A 1 293 ? 34.399 4.833 36.613 1.00 87.81 293 VAL A O 1
ATOM 2295 N N . CYS A 1 294 ? 34.850 3.945 34.585 1.00 87.06 294 CYS A N 1
ATOM 2296 C CA . CYS A 1 294 ? 34.843 5.219 33.871 1.00 87.06 294 CYS A CA 1
ATOM 2297 C C . CYS A 1 294 ? 33.395 5.547 33.490 1.00 87.06 294 CYS A C 1
ATOM 2299 O O . CYS A 1 294 ? 32.776 4.801 32.733 1.00 87.06 294 CYS A O 1
ATOM 2301 N N . ILE A 1 295 ? 32.848 6.620 34.065 1.00 87.19 295 ILE A N 1
ATOM 2302 C CA . ILE A 1 295 ? 31.441 7.003 33.869 1.00 87.19 295 ILE A CA 1
ATOM 2303 C C . ILE A 1 295 ? 31.295 7.848 32.609 1.00 87.19 295 ILE A C 1
ATOM 2305 O O . ILE A 1 295 ? 30.366 7.656 31.833 1.00 87.19 295 ILE A O 1
ATOM 2309 N N . GLY A 1 296 ? 32.208 8.800 32.435 1.00 83.69 296 GLY A N 1
ATOM 2310 C CA . GLY A 1 296 ? 32.118 9.808 31.396 1.00 83.69 296 GLY A CA 1
ATOM 2311 C C . GLY A 1 296 ? 33.482 10.108 30.809 1.00 83.69 296 GLY A C 1
ATOM 2312 O O . GLY A 1 296 ? 34.512 10.096 31.493 1.00 83.69 296 GLY A O 1
ATOM 2313 N N . CYS A 1 297 ? 33.473 10.366 29.513 1.00 87.69 297 CYS A N 1
ATOM 2314 C CA . CYS A 1 297 ? 34.647 10.710 28.743 1.00 87.69 297 CYS A CA 1
ATOM 2315 C C . CYS A 1 297 ? 34.237 11.755 27.706 1.00 87.69 297 CYS A C 1
ATOM 2317 O O . CYS A 1 297 ? 33.377 11.486 26.876 1.00 87.69 297 CYS A O 1
ATOM 2319 N N . GLU A 1 298 ? 34.835 12.941 27.746 1.00 89.75 298 GLU A N 1
ATOM 2320 C CA . GLU A 1 298 ? 34.460 14.053 26.870 1.00 89.75 298 GLU A CA 1
ATOM 2321 C C . GLU A 1 298 ? 35.688 14.660 26.184 1.00 89.75 298 GLU A C 1
ATOM 2323 O O . GLU A 1 298 ? 36.752 14.822 26.788 1.00 89.75 298 GLU A O 1
ATOM 2328 N N . TRP A 1 299 ? 35.541 14.981 24.898 1.00 88.31 299 TRP A N 1
ATOM 2329 C CA . TRP A 1 299 ? 36.559 15.683 24.120 1.00 88.31 299 TRP A CA 1
ATOM 2330 C C . TRP A 1 299 ? 36.543 17.174 24.438 1.00 88.31 299 TRP A C 1
ATOM 2332 O O . TRP A 1 299 ? 35.477 17.786 24.529 1.00 88.31 299 TRP A O 1
ATOM 2342 N N . HIS A 1 300 ? 37.718 17.796 24.547 1.00 85.38 300 HIS A N 1
ATOM 2343 C CA . HIS A 1 300 ? 37.773 19.239 24.724 1.00 85.38 300 HIS A CA 1
ATOM 2344 C C . HIS A 1 300 ? 37.186 19.940 23.483 1.00 85.38 300 HIS A C 1
ATOM 2346 O O . HIS A 1 300 ? 37.578 19.643 22.350 1.00 85.38 300 HIS A O 1
ATOM 2352 N N . PRO A 1 301 ? 36.262 20.906 23.649 1.00 83.56 301 PRO A N 1
ATOM 2353 C CA . PRO A 1 301 ? 35.552 21.482 22.517 1.00 83.56 301 PRO A CA 1
ATOM 2354 C C . PRO A 1 301 ? 36.479 22.225 21.550 1.00 83.56 301 PRO A C 1
ATOM 2356 O O . PRO A 1 301 ? 36.175 22.288 20.367 1.00 83.56 301 PRO A O 1
ATOM 2359 N N . LEU A 1 302 ? 37.596 22.810 21.980 1.00 81.50 302 LEU A N 1
ATOM 2360 C CA . LEU A 1 302 ? 38.460 23.585 21.071 1.00 81.50 302 LEU A CA 1
ATOM 2361 C C . LEU A 1 302 ? 39.715 22.835 20.617 1.00 81.50 302 LEU A C 1
ATOM 2363 O O . LEU A 1 302 ? 40.201 23.078 19.517 1.00 81.50 302 LEU A O 1
ATOM 2367 N N . GLU A 1 303 ? 40.223 21.917 21.435 1.00 81.56 303 GLU A N 1
ATOM 2368 C CA . GLU A 1 303 ? 41.509 21.256 21.203 1.00 81.56 303 GLU A CA 1
ATOM 2369 C C . GLU A 1 303 ? 41.262 19.758 21.077 1.00 81.56 303 GLU A C 1
ATOM 2371 O O . GLU A 1 303 ? 40.945 19.089 22.051 1.00 81.56 303 GLU A O 1
ATOM 2376 N N . GLN A 1 304 ? 41.384 19.239 19.858 1.00 79.19 304 GLN A N 1
ATOM 2377 C CA . GLN A 1 304 ? 41.003 17.862 19.532 1.00 79.19 304 GLN A CA 1
ATOM 2378 C C . GLN A 1 304 ? 41.979 16.807 20.072 1.00 79.19 304 GLN A C 1
ATOM 2380 O O . GLN A 1 304 ? 41.664 15.628 20.022 1.00 79.19 304 GLN A O 1
ATOM 2385 N N . SER A 1 305 ? 43.164 17.197 20.557 1.00 82.62 305 SER A N 1
ATOM 2386 C CA . SER A 1 305 ? 44.088 16.255 21.203 1.00 82.62 305 SER A CA 1
ATOM 2387 C C . SER A 1 305 ? 43.689 15.943 22.642 1.00 82.62 305 SER A C 1
ATOM 2389 O O . SER A 1 305 ? 44.093 14.915 23.172 1.00 82.62 305 SER A O 1
ATOM 2391 N N . LYS A 1 306 ? 42.866 16.792 23.269 1.00 87.25 306 LYS A N 1
ATOM 2392 C CA . LYS A 1 306 ? 42.668 16.749 24.713 1.00 87.25 306 LYS A CA 1
ATOM 2393 C C . LYS A 1 306 ? 41.332 16.159 25.112 1.00 87.25 306 LYS A C 1
ATOM 2395 O O . LYS A 1 306 ? 40.289 16.486 24.541 1.00 87.25 306 LYS A O 1
ATOM 2400 N N . VAL A 1 307 ? 41.364 15.337 26.154 1.00 89.94 307 VAL A N 1
ATOM 2401 C CA . VAL A 1 307 ? 40.187 14.633 26.674 1.00 89.94 307 VAL A CA 1
ATOM 2402 C C . VAL A 1 307 ? 40.111 14.712 28.189 1.00 89.94 307 VAL A C 1
ATOM 2404 O O . VAL A 1 307 ? 41.121 14.652 28.892 1.00 89.94 307 VAL A O 1
ATOM 2407 N N . ALA A 1 308 ? 38.889 14.818 28.696 1.00 90.81 308 ALA A N 1
ATOM 2408 C CA . ALA A 1 308 ? 38.579 14.727 30.112 1.00 90.81 308 ALA A CA 1
ATOM 2409 C C . ALA A 1 308 ? 37.871 13.400 30.396 1.00 90.81 308 ALA A C 1
ATOM 2411 O O . ALA A 1 308 ? 36.958 13.004 29.673 1.00 90.81 308 ALA A O 1
ATOM 2412 N N . THR A 1 309 ? 38.279 12.714 31.459 1.00 91.69 309 THR A N 1
ATOM 2413 C CA . THR A 1 309 ? 37.640 11.476 31.922 1.00 91.69 309 THR A CA 1
ATOM 2414 C C . THR A 1 309 ? 37.235 11.604 33.383 1.00 91.69 309 THR A C 1
ATOM 2416 O O . THR A 1 309 ? 37.969 12.194 34.180 1.00 91.69 309 THR A O 1
ATOM 2419 N N . CYS A 1 310 ? 36.088 11.033 33.747 1.00 91.69 310 CYS A N 1
ATOM 2420 C CA . CYS A 1 310 ? 35.628 10.930 35.130 1.00 91.69 310 CYS A CA 1
ATOM 2421 C C . CYS A 1 310 ? 35.340 9.472 35.515 1.00 91.69 310 CYS A C 1
ATOM 2423 O O . CYS A 1 310 ? 34.911 8.655 34.687 1.00 91.69 310 CYS A O 1
ATOM 2425 N N . GLY A 1 311 ? 35.587 9.137 36.783 1.00 89.94 311 GLY A N 1
ATOM 2426 C CA . GLY A 1 311 ? 35.427 7.781 37.298 1.00 89.94 311 GLY A CA 1
ATOM 2427 C C . GLY A 1 311 ? 34.860 7.711 38.715 1.00 89.94 311 GLY A C 1
ATOM 2428 O O . GLY A 1 311 ? 34.752 8.708 39.426 1.00 89.94 311 GLY A O 1
ATOM 2429 N N . TRP A 1 312 ? 34.502 6.494 39.133 1.00 86.12 312 TRP A N 1
ATOM 2430 C CA . TRP A 1 312 ? 34.026 6.186 40.496 1.00 86.12 312 TRP A CA 1
ATOM 2431 C C . TRP A 1 312 ? 35.076 6.390 41.596 1.00 86.12 312 TRP A C 1
ATOM 2433 O O . TRP A 1 312 ? 34.732 6.380 42.773 1.00 86.12 312 TRP A O 1
ATOM 2443 N N . ASP A 1 313 ? 36.340 6.607 41.231 1.00 84.44 313 ASP A N 1
ATOM 2444 C CA . ASP A 1 313 ? 37.399 7.013 42.162 1.00 84.44 313 ASP A CA 1
ATOM 2445 C C . ASP A 1 313 ? 37.227 8.462 42.663 1.00 84.44 313 ASP A C 1
ATOM 2447 O O . ASP A 1 313 ? 38.015 8.932 43.484 1.00 84.44 313 ASP A O 1
ATOM 2451 N N . GLY A 1 314 ? 36.198 9.173 42.184 1.00 84.38 314 GLY A N 1
ATOM 2452 C CA . GLY A 1 314 ? 35.916 10.558 42.548 1.00 84.38 314 GLY A CA 1
ATOM 2453 C C . GLY A 1 314 ? 36.904 11.546 41.929 1.00 84.38 314 GLY A C 1
ATOM 2454 O O . GLY A 1 314 ? 36.935 12.709 42.330 1.00 84.38 314 GLY A O 1
ATOM 2455 N N . MET A 1 315 ? 37.717 11.099 40.967 1.00 86.75 315 MET A N 1
ATOM 2456 C CA . MET A 1 315 ? 38.703 11.929 40.288 1.00 86.75 315 MET A CA 1
ATOM 2457 C C . MET A 1 315 ? 38.254 12.262 38.867 1.00 86.75 315 MET A C 1
ATOM 2459 O O . MET A 1 315 ? 37.665 11.444 38.159 1.00 86.75 315 MET A O 1
ATOM 2463 N N . ILE A 1 316 ? 38.606 13.468 38.424 1.00 91.25 316 ILE A N 1
ATOM 2464 C CA . ILE A 1 316 ? 38.538 13.876 37.021 1.00 91.25 316 ILE A CA 1
ATOM 2465 C C . ILE A 1 316 ? 39.975 14.021 36.536 1.00 91.25 316 ILE A C 1
ATOM 2467 O O . ILE A 1 316 ? 40.773 14.726 37.156 1.00 91.25 316 ILE A O 1
ATOM 2471 N N . LYS A 1 317 ? 40.316 13.324 35.453 1.00 89.12 317 LYS A N 1
ATOM 2472 C CA . LYS A 1 317 ? 41.657 13.349 34.862 1.00 89.12 317 LYS A CA 1
ATOM 2473 C C . LYS A 1 317 ? 41.600 13.965 33.478 1.00 89.12 317 LYS A C 1
ATOM 2475 O O . LYS A 1 317 ? 40.644 13.762 32.734 1.00 89.12 317 LYS A O 1
ATOM 2480 N N . TYR A 1 318 ? 42.639 14.720 33.158 1.00 91.19 318 TYR A N 1
ATOM 2481 C CA . TYR A 1 318 ? 42.783 15.409 31.888 1.00 91.19 318 TYR A CA 1
ATOM 2482 C C . TYR A 1 318 ? 43.995 14.859 31.145 1.00 91.19 318 TYR A C 1
ATOM 2484 O O . TYR A 1 318 ? 45.046 14.646 31.754 1.00 91.19 318 TYR A O 1
ATOM 2492 N N . TRP A 1 319 ? 43.830 14.617 29.851 1.00 87.19 319 TRP A N 1
ATOM 2493 C CA . TRP A 1 319 ? 44.809 13.955 28.994 1.00 87.19 319 TRP A CA 1
ATOM 2494 C C . TRP A 1 319 ? 45.021 14.766 27.710 1.00 87.19 319 TRP A C 1
ATOM 2496 O O . TRP A 1 319 ? 44.108 15.476 27.286 1.00 87.19 319 TRP A O 1
ATOM 2506 N N . ASP A 1 320 ? 46.208 14.641 27.114 1.00 83.38 320 ASP A N 1
ATOM 2507 C CA . ASP A 1 320 ? 46.642 15.247 25.840 1.00 83.38 320 ASP A CA 1
ATOM 2508 C C . ASP A 1 320 ? 47.223 14.168 24.908 1.00 83.38 320 ASP A C 1
ATOM 2510 O O . ASP A 1 320 ? 47.679 13.119 25.438 1.00 83.38 320 ASP A O 1
#

Radius of gyration: 45.09 Å; Cα contacts (8 Å, |Δi|>4): 241; chains: 1; bounding box: 96×47×132 Å

Mean predicted 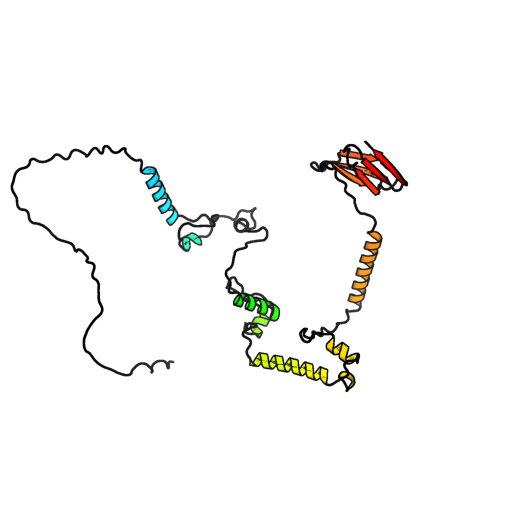aligned error: 21.92 Å

Solvent-accessible surface area (backbone atoms only — not comparable to full-atom values): 20994 Å² total; per-residue (Å²): 139,85,90,86,82,87,86,86,86,83,83,83,90,80,90,87,85,88,87,87,80,92,83,86,87,83,84,84,85,81,91,79,84,84,85,82,90,79,87,89,84,89,78,83,87,80,80,82,68,83,83,78,71,88,67,78,87,74,80,57,62,63,58,52,52,52,54,52,50,54,58,46,64,78,74,50,81,66,63,90,88,61,91,76,73,99,64,88,76,53,69,71,51,72,69,55,77,85,83,75,83,74,53,87,88,39,88,61,45,71,58,64,75,62,42,72,45,98,90,39,72,79,79,93,76,93,70,59,68,66,62,52,52,44,39,52,49,18,29,76,74,60,41,30,31,71,38,92,89,70,83,50,77,46,70,43,67,65,50,34,64,75,53,70,69,59,44,71,86,65,61,54,68,68,56,55,52,52,54,53,50,53,53,50,50,56,50,48,67,70,55,74,79,63,64,86,62,55,76,39,82,86,30,68,64,26,46,65,67,60,70,54,54,95,82,55,74,83,75,76,70,68,78,70,70,66,51,73,65,56,48,50,51,52,50,51,50,50,50,54,49,49,51,49,52,74,71,53,83,80,68,82,80,66,74,38,63,44,99,82,60,47,43,38,37,38,53,32,75,75,4,32,36,39,30,29,32,61,90,75,73,39,78,72,48,76,44,82,75,39,92,30,35,28,75,45,56,45,71,42,91,88,44,88,70,28,37,40,37,33,27,75,73,77,49,76,49,79,49,110

pLDDT: mean 72.11, std 19.44, range [28.52, 94.5]

Sequence (320 aa):
MDLLRSYADKSEEDDGDAAGSPEQSLEKPEAGEEPKDNDDDSSPPHISLPFKSSAPRIDDTALTLSAAGAARALSGPLDPTQRAVSFNPTYDQLWAPIHGPAHPYAKDGVAQGMRNHKLGFVEDASIQPFLFDEQYNTFHNFGYASDPSGLSIVGDLQSVSSNNALSVYNIPQQEQKRRRLQLKSGENESQSDLGPEAENPASEVWLLKNKKSPWSGKKEELPTELTEEQKKYAEEYAEKKAEKERGGEGRERMEHADKNGRFVMSGDGEGKCWFWDWKSCKVFRTLKCHEGVCIGCEWHPLEQSKVATCGWDGMIKYWD

Foldseek 3Di:
DDDPPPPDDDDDDDDDDDDDDDDDDDDDDDDDDDDDDDDDDDDDDDPDDPDDDPDPPDPCVVVVVVVVVVVCLQPDADDPLDPDDPDDHDPCRNPPDDDDDFDPVPPCGCLVSVAPDPVRHDDDDDDDPVLVVQQVVQCVPQVWGADPVRDDIDGDPVSCVVQVVDTPVRDDVVVVVVVVVVVVVVVVVVVPPDPPQCPDCPDPNVCVVVVDPPPPPPPPPPCPPQPPVSVVVVVVVVVVVVVCVVVPPPDPQDWEAFPVNQWIWTWDQQQKIWIAGPVVRDTPDIDNHDNGGWRDKYADNPDRQKIWTDGPVRDIDIGD

Nearest PDB structures (foldseek):
  7s1q-assembly1_B  TM=9.347E-01  e=4.486E-04  Homo sapiens
  7s1p-assembly1_B  TM=9.368E-01  e=5.060E-04  Homo sapiens
  6k1s-assembly1_B  TM=9.309E-01  e=4.486E-04  Homo sapiens
  7uyf-assembly1_B  TM=9.315E-01  e=5.060E-04  Homo sapiens
  7s0u-assembly1_B  TM=9.400E-01  e=8.699E-04  Homo sapiens

InterPro domains:
  IPR001680 WD40 repeat [PF00400] (283-320)
  IPR001680 WD40 repeat [PS50082] (287-320)
  IPR001680 WD40 repeat [SM00320] (280-320)
  IPR015943 WD40/YVTN repeat-like-containing domain superfamily [G3DSA:2.130.10.10] (142-320)
  IPR032847 Pre-mRNA-processing factor 17 [PTHR43979] (23-249)
  IPR036322 WD40-repeat-containing domain superfamily [SSF50978] (259-320)